Protein AF-A0A5C6NSX7-F1 (afdb_monomer_lite)

Foldseek 3Di:
DDDDDDDDDDDPDDDPPQQVVLLVVLLVLLVVDDPVLLVQLCVQLVFCLDPDPDSVSSSVSVNVVLVCCCVPDDPVRSNVSSVSSVVSSVVSVVVVVPPPDDDDDDDDDDDDDDDDPPDPPVRVVVVVVVVVVVVVVVVVVVVVVVVVVVVPDPPDPDDDDPDDDDDDPDPPPDDQQAQFAADDDPPDPRHDDPVSLVVSLVVCVVVPHDPQSSQQNNVCRHPVQDRSFQPKDKPDQDDDDDAQAKDKMKIFRGPQQQWWKWKWWAAVVGDTFTAWIDQAPDPDIGGTPPHDPPQWDKHADHSGMIMTMGGRDDPVRPTDMKMWIQDPSVRDIDID

Structure (mmCIF, N/CA/C/O backbone):
data_AF-A0A5C6NSX7-F1
#
_entry.id   AF-A0A5C6NSX7-F1
#
loop_
_atom_site.group_PDB
_atom_site.id
_atom_site.type_symbol
_atom_site.label_atom_id
_atom_site.label_alt_id
_atom_site.label_comp_id
_atom_site.label_asym_id
_atom_site.label_entity_id
_atom_site.label_seq_id
_atom_site.pdbx_PDB_ins_code
_atom_site.Cartn_x
_atom_site.Cartn_y
_atom_site.Cartn_z
_atom_site.occupancy
_atom_site.B_iso_or_equiv
_atom_site.auth_seq_id
_atom_site.auth_comp_id
_atom_site.auth_asym_id
_atom_site.auth_atom_id
_atom_site.pdbx_PDB_model_num
ATOM 1 N N . MET A 1 1 ? -57.588 9.763 -16.647 1.00 34.81 1 MET A N 1
ATOM 2 C CA . MET A 1 1 ? -56.784 9.493 -17.855 1.00 34.81 1 MET A CA 1
ATOM 3 C C . MET A 1 1 ? -55.322 9.536 -17.402 1.00 34.81 1 MET A C 1
ATOM 5 O O . MET A 1 1 ? -54.819 10.630 -17.214 1.00 34.81 1 MET A O 1
ATOM 9 N N . THR A 1 2 ? -54.746 8.479 -16.800 1.00 33.44 2 THR A N 1
ATOM 10 C CA . THR A 1 2 ? -53.974 7.389 -17.470 1.00 33.44 2 THR A CA 1
ATOM 11 C C . THR A 1 2 ?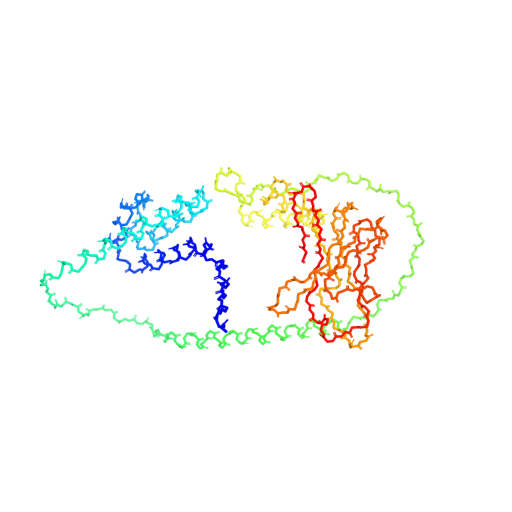 -53.129 7.952 -18.616 1.00 33.44 2 THR A C 1
ATOM 13 O O . THR A 1 2 ? -53.701 8.530 -19.527 1.00 33.44 2 THR A O 1
ATOM 16 N N . THR A 1 3 ? -51.794 7.948 -18.623 1.00 32.59 3 THR A N 1
ATOM 17 C CA . THR A 1 3 ? -50.732 6.943 -18.353 1.00 32.59 3 THR A CA 1
ATOM 18 C C . THR A 1 3 ? -49.392 7.719 -18.343 1.00 32.59 3 THR A C 1
ATOM 20 O O . THR A 1 3 ? -49.346 8.796 -18.919 1.00 32.59 3 THR A O 1
ATOM 23 N N . GLY A 1 4 ? -48.235 7.322 -17.818 1.00 28.97 4 GLY A N 1
ATOM 24 C CA . GLY A 1 4 ? -47.681 6.084 -17.284 1.00 28.97 4 GLY A CA 1
ATOM 25 C C . GLY A 1 4 ? -46.160 6.311 -17.159 1.00 28.97 4 GLY A C 1
ATOM 26 O O . GLY A 1 4 ? -45.566 7.011 -17.978 1.00 28.97 4 GLY A O 1
ATOM 27 N N . ALA A 1 5 ? -45.547 5.777 -16.107 1.00 37.94 5 ALA A N 1
ATOM 28 C CA . ALA A 1 5 ? -44.108 5.829 -15.877 1.00 37.94 5 ALA A CA 1
ATOM 29 C C . ALA A 1 5 ? -43.333 5.015 -16.930 1.00 37.94 5 ALA A C 1
ATOM 31 O O . ALA A 1 5 ? -43.786 3.942 -17.327 1.00 37.94 5 ALA A O 1
ATOM 32 N N . ARG A 1 6 ? -42.126 5.465 -17.301 1.00 28.52 6 ARG A N 1
ATOM 33 C CA . ARG A 1 6 ? -41.059 4.576 -17.780 1.00 28.52 6 ARG A CA 1
ATOM 34 C C . ARG A 1 6 ? -39.689 5.068 -17.322 1.00 28.52 6 ARG A C 1
ATOM 36 O O . ARG A 1 6 ? -39.227 6.143 -17.683 1.00 28.52 6 ARG A O 1
ATOM 43 N N . SER A 1 7 ? -39.097 4.221 -16.497 1.00 31.17 7 SER A N 1
ATOM 44 C CA . SER A 1 7 ? -37.698 4.126 -16.115 1.00 31.17 7 SER A CA 1
ATOM 45 C C . SER A 1 7 ? -36.779 3.842 -17.307 1.00 31.17 7 SER A C 1
ATOM 47 O O . SER A 1 7 ? -37.104 2.984 -18.122 1.00 31.17 7 SER A O 1
ATOM 49 N N . PHE A 1 8 ? -35.593 4.442 -17.293 1.00 29.31 8 PHE A N 1
ATOM 50 C CA . PHE A 1 8 ? -34.322 3.854 -17.739 1.00 29.31 8 PHE A CA 1
ATOM 51 C C . PHE A 1 8 ? -33.273 4.449 -16.777 1.00 29.31 8 PHE A C 1
ATOM 53 O O . PHE A 1 8 ? -33.108 5.660 -16.745 1.00 29.31 8 PHE A O 1
ATOM 60 N N . GLY A 1 9 ? -32.648 3.739 -15.838 1.00 25.86 9 GLY A N 1
ATOM 61 C CA . GLY A 1 9 ? -32.357 2.312 -15.805 1.00 25.86 9 GLY A CA 1
ATOM 62 C C . GLY A 1 9 ? -31.080 2.032 -16.590 1.00 25.86 9 GLY A C 1
ATOM 63 O O . GLY A 1 9 ? -31.176 1.685 -17.755 1.00 25.86 9 GLY A O 1
ATOM 64 N N . GLY A 1 10 ? -29.936 2.244 -15.928 1.00 28.92 10 GLY A N 1
ATOM 65 C CA . GLY A 1 10 ? -28.652 1.555 -16.102 1.00 28.92 10 GLY A CA 1
ATOM 66 C C . GLY A 1 10 ? -28.120 1.270 -17.510 1.00 28.92 10 GLY A C 1
ATOM 67 O O . GLY A 1 10 ? -28.576 0.352 -18.176 1.00 28.92 10 GLY A O 1
ATOM 68 N N . ALA A 1 11 ? -27.013 1.927 -17.849 1.00 29.72 11 ALA A N 1
ATOM 69 C CA . ALA A 1 11 ? -25.900 1.294 -18.553 1.00 29.72 11 ALA A CA 1
ATOM 70 C C . ALA A 1 11 ? -24.607 1.854 -17.946 1.00 29.72 11 ALA A C 1
ATOM 72 O O . ALA A 1 11 ? -24.048 2.851 -18.394 1.00 29.72 11 ALA A O 1
ATOM 73 N N . ALA A 1 12 ? -24.239 1.272 -16.807 1.00 31.44 12 ALA A N 1
ATOM 74 C CA . ALA A 1 12 ? -22.923 1.399 -16.216 1.00 31.44 12 ALA A CA 1
ATOM 75 C C . ALA A 1 12 ? -21.997 0.376 -16.888 1.00 31.44 12 ALA A C 1
ATOM 77 O O . ALA A 1 12 ? -22.415 -0.759 -17.094 1.00 31.44 12 ALA A O 1
ATOM 78 N N . ALA A 1 13 ? -20.754 0.785 -17.140 1.00 33.09 13 ALA A N 1
ATOM 79 C CA . ALA A 1 13 ? -19.568 -0.071 -17.089 1.00 33.09 13 ALA A CA 1
ATOM 80 C C . ALA A 1 13 ? -19.599 -1.378 -17.913 1.00 33.09 13 ALA A C 1
ATOM 82 O O . ALA A 1 13 ? -19.609 -2.459 -17.330 1.00 33.09 13 ALA A O 1
ATOM 83 N N . SER A 1 14 ? -19.543 -1.286 -19.246 1.00 32.34 14 SER A N 1
ATOM 84 C CA . SER A 1 14 ? -19.268 -2.449 -20.113 1.00 32.34 14 SER A CA 1
ATOM 85 C C . SER A 1 14 ? -17.996 -2.360 -20.961 1.00 32.34 14 SER A C 1
ATOM 87 O O . SER A 1 14 ? -17.595 -3.381 -21.495 1.00 32.34 14 SER A O 1
ATOM 89 N N . ASP A 1 15 ? -17.320 -1.213 -21.065 1.00 40.09 15 ASP A N 1
ATOM 90 C CA . ASP A 1 15 ? -16.329 -1.027 -22.147 1.00 40.09 15 ASP A CA 1
ATOM 91 C C . ASP A 1 15 ? -14.860 -1.082 -21.683 1.00 40.09 15 ASP A C 1
ATOM 93 O O . ASP A 1 15 ? -13.976 -0.581 -22.363 1.00 40.09 15 ASP A O 1
ATOM 97 N N . MET A 1 16 ? -14.568 -1.674 -20.519 1.00 38.44 16 MET A N 1
ATOM 98 C CA . MET A 1 16 ? -13.191 -1.800 -20.004 1.00 38.44 16 MET A CA 1
ATOM 99 C C . MET A 1 16 ? -12.863 -3.239 -19.590 1.00 38.44 16 MET A C 1
ATOM 101 O O . MET A 1 16 ? -12.230 -3.477 -18.564 1.00 38.44 16 MET A O 1
ATOM 105 N N . GLN A 1 17 ? -13.361 -4.205 -20.370 1.00 49.25 17 GLN A N 1
ATOM 106 C CA . GLN A 1 17 ? -13.133 -5.637 -20.156 1.00 49.25 17 GLN A CA 1
ATOM 107 C C . GLN A 1 17 ? -12.681 -6.377 -21.432 1.00 49.25 17 GLN A C 1
ATOM 109 O O . GLN A 1 17 ? -12.609 -7.599 -21.444 1.00 49.25 17 GLN A O 1
ATOM 114 N N . ASP A 1 18 ? -12.309 -5.656 -22.495 1.00 65.19 18 ASP A N 1
ATOM 115 C CA . ASP A 1 18 ? -12.120 -6.264 -23.819 1.00 65.19 18 ASP A CA 1
ATOM 116 C C . ASP A 1 18 ? -10.692 -6.765 -24.103 1.00 65.19 18 ASP A C 1
ATOM 118 O O . ASP A 1 18 ? -10.528 -7.724 -24.855 1.00 65.19 18 ASP A O 1
ATOM 122 N N . LEU A 1 19 ? -9.641 -6.156 -23.536 1.00 63.12 19 LEU A N 1
ATOM 123 C CA . LEU A 1 19 ? -8.257 -6.464 -23.938 1.00 63.12 19 LEU A CA 1
ATOM 124 C C . LEU A 1 19 ? -7.683 -7.707 -23.238 1.00 63.12 19 LEU A C 1
ATOM 126 O O . LEU A 1 19 ? -7.123 -8.585 -23.896 1.00 63.12 19 LEU A O 1
ATOM 130 N N . GLU A 1 20 ? -7.841 -7.796 -21.915 1.00 69.12 20 GLU A N 1
ATOM 131 C CA . GLU A 1 20 ? -7.332 -8.920 -21.116 1.00 69.12 20 GLU A CA 1
ATOM 132 C C . GLU A 1 20 ? -8.100 -10.213 -21.434 1.00 69.12 20 GLU A C 1
ATOM 134 O O . GLU A 1 20 ? -7.486 -11.252 -21.662 1.00 69.12 20 GLU A O 1
ATOM 139 N N . GLU A 1 21 ? -9.430 -10.140 -21.585 1.00 74.94 21 GLU A N 1
ATOM 140 C CA . GLU A 1 21 ? -10.270 -11.279 -21.989 1.00 74.94 21 GLU A CA 1
ATOM 141 C C . GLU A 1 21 ? -9.931 -11.783 -23.406 1.00 74.94 21 GLU A C 1
ATOM 143 O O . GLU A 1 21 ? -9.901 -12.995 -23.671 1.00 74.94 21 GLU A O 1
ATOM 148 N N . LEU A 1 22 ? -9.610 -10.867 -24.326 1.00 73.06 22 LEU A N 1
ATOM 149 C CA . LEU A 1 22 ? -9.194 -11.211 -25.683 1.00 73.06 22 LEU A CA 1
ATOM 150 C C . LEU A 1 22 ? -7.796 -11.850 -25.710 1.00 73.06 22 LEU A C 1
ATOM 152 O O . LEU A 1 22 ? -7.598 -12.842 -26.417 1.00 73.06 22 LEU A O 1
ATOM 156 N N . ALA A 1 23 ? -6.846 -11.346 -24.919 1.00 74.75 23 ALA A N 1
ATOM 157 C CA . ALA A 1 23 ? -5.514 -11.939 -24.775 1.00 74.75 23 ALA A CA 1
ATOM 158 C C . ALA A 1 23 ? -5.576 -13.361 -24.186 1.00 74.75 23 ALA A C 1
ATOM 160 O O . ALA A 1 23 ? -4.908 -14.282 -24.678 1.00 74.75 23 ALA A O 1
ATOM 161 N N . ASP A 1 24 ? -6.450 -13.568 -23.200 1.00 73.56 24 ASP A N 1
ATOM 162 C CA . ASP A 1 24 ? -6.741 -14.874 -22.609 1.00 73.56 24 ASP A CA 1
ATOM 163 C C . ASP A 1 24 ? -7.311 -15.851 -23.646 1.00 73.56 24 ASP A C 1
ATOM 165 O O . ASP A 1 24 ? -6.899 -17.014 -23.745 1.00 73.56 24 ASP A O 1
ATOM 169 N N . THR A 1 25 ? -8.237 -15.365 -24.475 1.00 76.69 25 THR A N 1
ATOM 170 C CA . THR A 1 25 ? -8.854 -16.143 -25.554 1.00 76.69 25 THR A CA 1
ATOM 171 C C . THR A 1 25 ? -7.823 -16.568 -26.598 1.00 76.69 25 THR A C 1
ATOM 173 O O . THR A 1 25 ? -7.778 -17.745 -26.972 1.00 76.69 25 THR A O 1
ATOM 176 N N . VAL A 1 26 ? -6.952 -15.653 -27.032 1.00 78.19 26 VAL A N 1
ATOM 177 C CA . VAL A 1 26 ? -5.870 -15.961 -27.979 1.00 78.19 26 VAL A CA 1
ATOM 178 C C . VAL A 1 26 ? -4.911 -16.996 -27.385 1.00 78.19 26 VAL A C 1
ATOM 180 O O . VAL A 1 26 ? -4.613 -17.999 -28.037 1.00 78.19 26 VAL A O 1
ATOM 183 N N . SER A 1 27 ? -4.503 -16.830 -26.126 1.00 78.94 27 SER A N 1
ATOM 184 C CA . SER A 1 27 ? -3.597 -17.758 -25.435 1.00 78.94 27 SER A CA 1
ATOM 185 C C . SER A 1 27 ? -4.157 -19.182 -25.354 1.00 78.94 27 SER A C 1
ATOM 187 O O . SER A 1 27 ? -3.451 -20.151 -25.649 1.00 78.94 27 SER A O 1
ATOM 189 N N . ARG A 1 28 ? -5.452 -19.330 -25.034 1.00 75.75 28 ARG A N 1
ATOM 190 C CA . ARG A 1 28 ? -6.130 -20.639 -25.015 1.00 75.75 28 ARG A CA 1
ATOM 191 C C . ARG A 1 28 ? -6.188 -21.272 -26.404 1.00 75.75 28 ARG A C 1
ATOM 193 O O . ARG A 1 28 ? -5.963 -22.473 -26.532 1.00 75.75 28 ARG A O 1
ATOM 200 N N . ARG A 1 29 ? -6.469 -20.483 -27.446 1.00 78.31 29 ARG A N 1
ATOM 201 C CA . ARG A 1 29 ? -6.580 -20.974 -28.829 1.00 78.31 29 ARG A CA 1
ATOM 202 C C . ARG A 1 29 ? -5.233 -21.416 -29.401 1.00 78.31 29 ARG A C 1
ATOM 204 O O . ARG A 1 29 ? -5.174 -22.476 -30.016 1.00 78.31 29 ARG A O 1
ATOM 211 N N . LEU A 1 30 ? -4.149 -20.694 -29.117 1.00 79.56 30 LEU A N 1
ATOM 212 C CA . LEU A 1 30 ? -2.787 -21.092 -29.501 1.00 79.56 30 LEU A CA 1
ATOM 213 C C . LEU A 1 30 ? -2.392 -22.450 -28.901 1.00 79.56 30 LEU A C 1
ATOM 215 O O . LEU A 1 30 ? -1.741 -23.263 -29.556 1.00 79.56 30 LEU A O 1
ATOM 219 N N . TRP A 1 31 ? -2.841 -22.739 -27.677 1.00 80.81 31 TRP A N 1
ATOM 220 C CA . TRP A 1 31 ? -2.575 -24.013 -27.005 1.00 80.81 31 TRP A CA 1
ATOM 221 C C . TRP A 1 31 ? -3.339 -25.211 -27.587 1.00 80.81 31 TRP A C 1
ATOM 223 O O . TRP A 1 31 ? -3.056 -26.350 -27.210 1.00 80.81 31 TRP A O 1
ATOM 233 N N . LEU A 1 32 ? -4.277 -24.994 -28.513 1.00 79.00 32 LEU A N 1
ATOM 234 C CA . LEU A 1 32 ? -4.993 -26.059 -29.226 1.00 79.00 32 LEU A CA 1
ATOM 235 C C . LEU A 1 32 ? -4.356 -26.406 -30.579 1.00 79.00 32 LEU A C 1
ATOM 237 O O . LEU A 1 32 ? -4.661 -27.456 -31.130 1.00 79.00 32 LEU A O 1
ATOM 241 N N . LEU A 1 33 ? -3.443 -25.574 -31.090 1.00 78.62 33 LEU A N 1
ATOM 242 C CA . LEU A 1 33 ? -2.853 -25.743 -32.420 1.00 78.62 33 LEU A CA 1
ATOM 243 C C . LEU A 1 33 ? -1.689 -26.743 -32.444 1.00 78.62 33 LEU A C 1
ATOM 245 O O . LEU A 1 33 ? -0.945 -26.878 -31.461 1.00 78.62 33 LEU A O 1
ATOM 249 N N . GLN A 1 34 ? -1.522 -27.422 -33.581 1.00 82.12 34 GLN A N 1
ATOM 250 C CA . GLN A 1 34 ? -0.380 -28.291 -33.877 1.00 82.12 34 GLN A CA 1
ATOM 251 C C . GLN A 1 34 ? 0.877 -27.479 -34.262 1.00 82.12 34 GLN A C 1
ATOM 253 O O . GLN A 1 34 ? 0.862 -26.249 -34.325 1.00 82.12 34 GLN A O 1
ATOM 258 N N . LEU A 1 35 ? 2.023 -28.152 -34.408 1.00 77.19 35 LEU A N 1
ATOM 259 C CA . LEU A 1 35 ? 3.334 -27.502 -34.562 1.00 77.19 35 LEU A CA 1
ATOM 260 C C . LEU A 1 35 ? 3.472 -26.718 -35.878 1.00 77.19 35 LEU A C 1
ATOM 262 O O . LEU A 1 35 ? 4.061 -25.642 -35.898 1.00 77.19 35 LEU A O 1
ATOM 266 N N . ASP A 1 36 ? 2.984 -27.296 -36.962 1.00 80.31 36 ASP A N 1
ATOM 267 C CA . ASP A 1 36 ? 2.831 -26.728 -38.301 1.00 80.31 36 ASP A CA 1
ATOM 268 C C . ASP A 1 36 ? 1.884 -25.520 -38.295 1.00 80.31 36 ASP A C 1
ATOM 270 O O . ASP A 1 36 ? 2.274 -24.440 -38.737 1.00 80.31 36 ASP A O 1
ATOM 274 N N . GLN A 1 37 ? 0.730 -25.658 -37.647 1.00 81.81 37 GLN A N 1
ATOM 275 C CA . GLN A 1 37 ? -0.271 -24.599 -37.518 1.00 81.81 37 GLN A CA 1
ATOM 276 C C . GLN A 1 37 ? 0.264 -23.379 -36.751 1.00 81.81 37 GLN A C 1
ATOM 278 O O . GLN A 1 37 ? 0.068 -22.230 -37.137 1.00 81.81 37 GLN A O 1
ATOM 283 N N . LEU A 1 38 ? 1.046 -23.596 -35.690 1.00 82.38 38 LEU A N 1
ATOM 284 C CA . LEU A 1 38 ? 1.702 -22.501 -34.964 1.00 82.38 38 LEU A CA 1
ATOM 285 C C . LEU A 1 38 ? 2.744 -21.757 -35.810 1.00 82.38 38 LEU A C 1
ATOM 287 O O . LEU A 1 38 ? 2.932 -20.557 -35.618 1.00 82.38 38 LEU A O 1
ATOM 291 N N . LYS A 1 39 ? 3.426 -22.438 -36.741 1.00 83.50 39 LYS A N 1
ATOM 292 C CA . LYS A 1 39 ? 4.347 -21.768 -37.676 1.00 83.50 39 LYS A CA 1
ATOM 293 C C . LYS A 1 39 ? 3.578 -20.886 -38.650 1.00 83.50 39 LYS A C 1
ATOM 295 O O . LYS A 1 39 ? 4.054 -19.802 -38.975 1.00 83.50 39 LYS A O 1
ATOM 300 N N . GLU A 1 40 ? 2.401 -21.322 -39.080 1.00 82.94 40 GLU A N 1
ATOM 301 C CA . GLU A 1 40 ? 1.533 -20.539 -39.953 1.00 82.94 40 GLU A CA 1
ATOM 302 C C . GLU A 1 40 ? 0.984 -19.294 -39.245 1.00 82.94 40 GLU A C 1
ATOM 304 O O . GLU A 1 40 ? 1.068 -18.198 -39.801 1.00 82.94 40 GLU A O 1
ATOM 309 N N . VAL A 1 41 ? 0.586 -19.403 -37.969 1.00 84.31 41 VAL A N 1
ATOM 310 C CA . VAL A 1 41 ? 0.233 -18.231 -37.141 1.00 84.31 41 VAL A CA 1
ATOM 311 C C . VAL A 1 41 ? 1.372 -17.210 -37.110 1.00 84.31 41 VAL A C 1
ATOM 313 O O . VAL A 1 41 ? 1.127 -16.016 -37.263 1.00 84.31 41 VAL A O 1
ATOM 316 N N . CYS A 1 42 ? 2.623 -17.652 -36.955 1.00 83.00 42 CYS A N 1
ATOM 317 C CA . CYS A 1 42 ? 3.772 -16.745 -36.968 1.00 83.00 42 CYS A CA 1
ATOM 318 C C . CYS A 1 42 ? 3.896 -15.966 -38.286 1.00 83.00 42 CYS A C 1
ATOM 320 O O . CYS A 1 42 ? 4.241 -14.784 -38.275 1.00 83.00 42 CYS A O 1
ATOM 322 N N . VAL A 1 43 ? 3.602 -16.609 -39.418 1.00 83.06 43 VAL A N 1
ATOM 323 C CA . VAL A 1 43 ? 3.654 -15.978 -40.744 1.00 83.06 43 VAL A CA 1
ATOM 324 C C . VAL A 1 43 ? 2.498 -14.993 -40.921 1.00 83.06 43 VAL A C 1
ATOM 326 O O . VAL A 1 43 ? 2.734 -13.837 -41.276 1.00 83.06 43 VAL A O 1
ATOM 329 N N . LEU A 1 44 ? 1.267 -15.418 -40.626 1.00 77.75 44 LEU A N 1
ATOM 330 C CA . LEU A 1 44 ? 0.053 -14.615 -40.808 1.00 77.75 44 LEU A CA 1
ATOM 331 C C . LEU A 1 44 ? 0.012 -13.398 -39.873 1.00 77.75 44 LEU A C 1
ATOM 333 O O . LEU A 1 44 ? -0.312 -12.287 -40.299 1.00 77.75 44 LEU A O 1
ATOM 337 N N . ALA A 1 45 ? 0.435 -13.575 -38.620 1.00 78.00 45 ALA A N 1
ATOM 338 C CA . ALA A 1 45 ? 0.516 -12.501 -37.636 1.00 78.00 45 ALA A CA 1
ATOM 339 C C . ALA A 1 45 ? 1.805 -11.663 -37.738 1.00 78.00 45 ALA A C 1
ATOM 341 O O . ALA A 1 45 ? 1.974 -10.716 -36.972 1.00 78.00 45 ALA A O 1
ATOM 342 N N . LYS A 1 46 ? 2.712 -11.986 -38.676 1.00 80.06 46 LYS A N 1
ATOM 343 C CA . LYS A 1 46 ? 4.024 -11.333 -38.857 1.00 80.06 46 LYS A CA 1
ATOM 344 C C . LYS A 1 46 ? 4.883 -11.322 -37.583 1.00 80.06 46 LYS A C 1
ATOM 346 O O . LYS A 1 46 ? 5.617 -10.368 -37.325 1.00 80.06 46 LYS A O 1
ATOM 351 N N . ILE A 1 47 ? 4.816 -12.395 -36.801 1.00 81.31 47 ILE A N 1
ATOM 352 C CA . ILE A 1 47 ? 5.585 -12.568 -35.567 1.00 81.31 47 ILE A CA 1
ATOM 353 C C . ILE A 1 47 ? 6.912 -13.253 -35.899 1.00 81.31 47 ILE A C 1
ATOM 355 O O . ILE A 1 47 ? 6.959 -14.302 -36.544 1.00 81.31 47 ILE A O 1
ATOM 359 N N . SER A 1 48 ? 8.021 -12.682 -35.423 1.00 79.25 48 SER A N 1
ATOM 360 C CA . SER A 1 48 ? 9.345 -13.287 -35.590 1.00 79.25 48 SER A CA 1
ATOM 361 C C . SER A 1 48 ? 9.511 -14.499 -34.668 1.00 79.25 48 SER A C 1
ATOM 363 O O . SER A 1 48 ? 9.966 -14.390 -33.530 1.00 79.25 48 SER A O 1
ATOM 365 N N . CYS A 1 49 ? 9.152 -15.681 -35.167 1.00 72.88 49 CYS A N 1
ATOM 366 C CA . CYS A 1 49 ? 9.261 -16.941 -34.424 1.00 72.88 49 CYS A CA 1
ATOM 367 C C . CYS A 1 49 ? 10.638 -17.629 -34.533 1.00 72.88 49 CYS A C 1
ATOM 369 O O . CYS A 1 49 ? 10.869 -18.671 -33.916 1.00 72.88 49 CYS A O 1
ATOM 371 N N . GLY A 1 50 ? 11.588 -17.020 -35.253 1.00 68.12 50 GLY A N 1
ATOM 372 C CA . GLY A 1 50 ? 12.995 -17.429 -35.284 1.00 68.12 50 GLY A CA 1
ATOM 373 C C . GLY A 1 50 ? 13.221 -18.893 -35.687 1.00 68.12 50 GLY A C 1
ATOM 374 O O . GLY A 1 50 ? 12.593 -19.405 -36.607 1.00 68.12 50 GLY A O 1
ATOM 375 N N . ASN A 1 51 ? 14.145 -19.567 -34.993 1.00 68.94 51 ASN A N 1
ATOM 376 C CA . ASN A 1 51 ? 14.507 -20.976 -35.199 1.00 68.94 51 ASN A CA 1
ATOM 377 C C . ASN A 1 51 ? 13.733 -21.947 -34.285 1.00 68.94 51 ASN A C 1
ATOM 379 O O . ASN A 1 51 ? 14.199 -23.060 -34.044 1.00 68.94 51 ASN A O 1
ATOM 383 N N . ALA A 1 52 ? 12.598 -21.529 -33.720 1.00 68.94 52 ALA A N 1
ATOM 384 C CA . ALA A 1 52 ? 11.840 -22.357 -32.791 1.00 68.94 52 ALA A CA 1
ATOM 385 C C . ALA A 1 52 ? 11.342 -23.644 -33.479 1.00 68.94 52 ALA A C 1
ATOM 387 O O . ALA A 1 52 ? 10.532 -23.610 -34.403 1.00 68.94 52 ALA A O 1
ATOM 388 N N . THR A 1 53 ? 11.831 -24.796 -33.014 1.00 72.50 53 THR A N 1
ATOM 389 C CA . THR A 1 53 ? 11.509 -26.118 -33.582 1.00 72.50 53 THR A CA 1
ATOM 390 C C . THR A 1 53 ? 10.438 -26.877 -32.804 1.00 72.50 53 THR A C 1
ATOM 392 O O . THR A 1 53 ? 9.967 -27.910 -33.271 1.00 72.50 53 THR A O 1
ATOM 395 N N . THR A 1 54 ? 10.039 -26.387 -31.625 1.00 77.44 54 THR A N 1
ATOM 396 C CA . THR A 1 54 ? 9.092 -27.075 -30.739 1.00 77.44 54 THR A CA 1
ATOM 397 C C . THR A 1 54 ? 7.832 -26.254 -30.506 1.00 77.44 54 THR A C 1
ATOM 399 O O . THR A 1 54 ? 7.860 -25.023 -30.491 1.00 77.44 54 THR A O 1
ATOM 402 N N . ARG A 1 55 ? 6.725 -26.956 -30.246 1.00 84.06 55 ARG A N 1
ATOM 403 C CA . ARG A 1 55 ? 5.397 -26.371 -30.023 1.00 84.06 55 ARG A CA 1
ATOM 404 C C . ARG A 1 55 ? 5.415 -25.351 -28.883 1.00 84.06 55 ARG A C 1
ATOM 406 O O . ARG A 1 55 ? 4.915 -24.244 -29.023 1.00 84.06 55 ARG A O 1
ATOM 413 N N . ARG A 1 56 ? 6.077 -25.703 -27.775 1.00 75.75 56 ARG A N 1
ATOM 414 C CA . ARG A 1 56 ? 6.243 -24.820 -26.610 1.00 75.75 56 ARG A CA 1
ATOM 415 C C . ARG A 1 56 ? 7.085 -23.587 -26.924 1.00 75.75 56 ARG A C 1
ATOM 417 O O . ARG A 1 56 ? 6.748 -22.511 -26.451 1.00 75.75 56 ARG A O 1
ATOM 424 N N . ALA A 1 57 ? 8.149 -23.729 -27.715 1.00 74.38 57 ALA A N 1
ATOM 425 C CA . ALA A 1 57 ? 8.983 -22.593 -28.094 1.00 74.38 57 ALA A CA 1
ATOM 426 C C . ALA A 1 57 ? 8.226 -21.607 -28.997 1.00 74.38 57 ALA A C 1
ATOM 428 O O . ALA A 1 57 ? 8.354 -20.404 -28.801 1.00 74.38 57 ALA A O 1
ATOM 429 N N . LEU A 1 58 ? 7.409 -22.099 -29.936 1.00 78.50 58 LEU A N 1
ATOM 430 C CA . LEU A 1 58 ? 6.562 -21.241 -30.772 1.00 78.50 58 LEU A CA 1
ATOM 431 C C . LEU A 1 58 ? 5.486 -20.528 -29.951 1.00 78.50 58 LEU A C 1
ATOM 433 O O . LEU A 1 58 ? 5.357 -19.317 -30.074 1.00 78.50 58 LEU A O 1
ATOM 437 N N . ILE A 1 59 ? 4.786 -21.242 -29.062 1.00 81.25 59 ILE A N 1
ATOM 438 C CA . ILE A 1 59 ? 3.799 -20.626 -28.160 1.00 81.25 59 ILE A CA 1
ATOM 439 C C . ILE A 1 59 ? 4.464 -19.548 -27.299 1.00 81.25 59 ILE A C 1
ATOM 441 O O . ILE A 1 59 ? 3.977 -18.428 -27.278 1.00 81.25 59 ILE A O 1
ATOM 445 N N . SER A 1 60 ? 5.611 -19.839 -26.672 1.00 78.31 60 SER A N 1
ATOM 446 C CA . SER A 1 60 ? 6.350 -18.855 -25.860 1.00 78.31 60 SER A CA 1
ATOM 447 C C . SER A 1 60 ? 6.690 -17.600 -26.658 1.00 78.31 60 SER A C 1
ATOM 449 O O . SER A 1 60 ? 6.506 -16.497 -26.166 1.00 78.31 60 SER A O 1
ATOM 451 N N . ARG A 1 61 ? 7.145 -17.748 -27.908 1.00 79.38 61 ARG A N 1
ATOM 452 C CA . ARG A 1 61 ? 7.504 -16.612 -28.770 1.00 79.38 61 ARG A CA 1
ATOM 453 C C . ARG A 1 61 ? 6.301 -15.785 -29.193 1.00 79.38 61 ARG A C 1
ATOM 455 O O . ARG A 1 61 ? 6.397 -14.563 -29.232 1.00 79.38 61 ARG A O 1
ATOM 462 N N . ILE A 1 62 ? 5.191 -16.445 -29.512 1.00 82.00 62 ILE A N 1
ATOM 463 C CA . ILE A 1 62 ? 3.943 -15.766 -29.849 1.00 82.00 62 ILE A CA 1
ATOM 464 C C . ILE A 1 62 ? 3.452 -15.007 -28.613 1.00 82.00 62 ILE A C 1
ATOM 466 O O . ILE A 1 62 ? 3.271 -13.800 -28.702 1.00 82.00 62 ILE A O 1
ATOM 470 N N . THR A 1 63 ? 3.359 -15.659 -27.451 1.00 80.31 63 THR A N 1
ATOM 471 C CA . THR A 1 63 ? 2.954 -15.029 -26.183 1.00 80.31 63 THR A CA 1
ATOM 472 C C . THR A 1 63 ? 3.875 -13.873 -25.784 1.00 80.31 63 THR A C 1
ATOM 474 O O . THR A 1 63 ? 3.382 -12.799 -25.479 1.00 80.31 63 THR A O 1
ATOM 477 N N . GLU A 1 64 ? 5.199 -14.010 -25.902 1.00 80.69 64 GLU A N 1
ATOM 478 C CA . GLU A 1 64 ? 6.146 -12.908 -25.662 1.00 80.69 64 GLU A CA 1
ATOM 479 C C . GLU A 1 64 ? 5.921 -11.711 -26.599 1.00 80.69 64 GLU A C 1
ATOM 481 O O . GLU A 1 64 ? 6.176 -10.572 -26.205 1.00 80.69 64 GLU A O 1
ATOM 486 N N . SER A 1 65 ? 5.476 -11.960 -27.836 1.00 79.25 65 SER A N 1
ATOM 487 C CA . SER A 1 65 ? 5.107 -10.907 -28.782 1.00 79.25 65 SER A CA 1
ATOM 488 C C . SER A 1 65 ? 3.776 -10.256 -28.406 1.00 79.25 65 SER A C 1
ATOM 490 O O . SER A 1 65 ? 3.682 -9.038 -28.506 1.00 79.25 65 SER A O 1
ATOM 492 N N . LEU A 1 66 ? 2.780 -11.030 -27.952 1.00 79.19 66 LEU A N 1
ATOM 493 C CA . LEU A 1 66 ? 1.526 -10.488 -27.411 1.00 79.19 66 LEU A CA 1
ATOM 494 C C . LEU A 1 66 ? 1.798 -9.602 -26.193 1.00 79.19 66 LEU A C 1
ATOM 496 O O . LEU A 1 66 ? 1.394 -8.445 -26.192 1.00 79.19 66 LEU A O 1
ATOM 500 N N . ASP A 1 67 ? 2.521 -10.121 -25.200 1.00 75.81 67 ASP A N 1
ATOM 501 C CA . ASP A 1 67 ? 2.824 -9.416 -23.951 1.00 75.81 67 ASP A CA 1
ATOM 502 C C . ASP A 1 67 ? 3.607 -8.131 -24.221 1.00 75.81 67 ASP A C 1
ATOM 504 O O . ASP A 1 67 ? 3.354 -7.097 -23.602 1.00 75.81 67 ASP A O 1
ATOM 508 N N . SER A 1 68 ? 4.545 -8.180 -25.176 1.00 76.75 68 SER A N 1
ATOM 509 C CA . SER A 1 68 ? 5.267 -6.993 -25.628 1.00 76.75 68 SER A CA 1
ATOM 510 C C . SER A 1 68 ? 4.306 -5.970 -26.223 1.00 76.75 68 SER A C 1
ATOM 512 O O . SER A 1 68 ? 4.323 -4.834 -25.779 1.00 76.75 68 SER A O 1
ATOM 514 N N . THR A 1 69 ? 3.457 -6.355 -27.178 1.00 71.38 69 THR A N 1
ATOM 515 C CA . THR A 1 69 ? 2.533 -5.429 -27.849 1.00 71.38 69 THR A CA 1
ATOM 516 C C . THR A 1 69 ? 1.488 -4.842 -26.897 1.00 71.38 69 THR A C 1
ATOM 518 O O . THR A 1 69 ? 1.240 -3.645 -26.956 1.00 71.38 69 THR A O 1
ATOM 521 N N . ILE A 1 70 ? 0.930 -5.640 -25.982 1.00 71.81 70 ILE A N 1
ATOM 522 C CA . ILE A 1 70 ? -0.012 -5.163 -24.953 1.00 71.81 70 ILE A CA 1
ATOM 523 C C . ILE A 1 70 ? 0.664 -4.159 -24.008 1.00 71.81 70 ILE A C 1
ATOM 525 O O . ILE A 1 70 ? 0.020 -3.228 -23.539 1.00 71.81 70 ILE A O 1
ATOM 529 N N . SER A 1 71 ? 1.961 -4.338 -23.731 1.00 71.94 71 SER A N 1
ATOM 530 C CA . SER A 1 71 ? 2.707 -3.471 -22.811 1.00 71.94 71 SER A CA 1
ATOM 531 C C . SER A 1 71 ? 3.290 -2.216 -23.469 1.00 71.94 71 SER A C 1
ATOM 533 O O . SER A 1 71 ? 3.594 -1.261 -22.757 1.00 71.94 71 SER A O 1
ATOM 535 N N . THR A 1 72 ? 3.536 -2.224 -24.786 1.00 65.12 72 THR A N 1
ATOM 536 C CA . THR A 1 72 ? 4.267 -1.145 -25.480 1.00 65.12 72 THR A CA 1
ATOM 537 C C . THR A 1 72 ? 3.418 -0.287 -26.405 1.00 65.12 72 THR A C 1
ATOM 539 O O . THR A 1 72 ? 3.816 0.844 -26.674 1.00 65.12 72 THR A O 1
ATOM 542 N N . GLU A 1 73 ? 2.306 -0.804 -26.924 1.00 77.06 73 GLU A N 1
ATOM 543 C CA . GLU A 1 73 ? 1.472 -0.101 -27.903 1.00 77.06 73 GLU A CA 1
ATOM 544 C C . GLU A 1 73 ? 0.217 0.509 -27.259 1.00 77.06 73 GLU A C 1
ATOM 546 O O . GLU A 1 73 ? -0.203 0.109 -26.173 1.00 77.06 73 GLU A O 1
ATOM 551 N N . GLU A 1 74 ? -0.397 1.480 -27.941 1.00 73.50 74 GLU A N 1
ATOM 552 C CA . GLU A 1 74 ? -1.698 2.035 -27.546 1.00 73.50 74 GLU A CA 1
ATOM 553 C C . GLU A 1 74 ? -2.801 0.954 -27.597 1.00 73.50 74 GLU A C 1
ATOM 555 O O . GLU A 1 74 ? -2.709 -0.034 -28.333 1.00 73.50 74 GLU A O 1
ATOM 560 N N . GLU A 1 75 ? -3.850 1.119 -26.786 1.00 73.62 75 GLU A N 1
ATOM 561 C CA . GLU A 1 75 ? -4.881 0.096 -26.554 1.00 73.62 75 GLU A CA 1
ATOM 562 C C . GLU A 1 75 ? -5.579 -0.367 -27.846 1.00 73.62 75 GLU A C 1
ATOM 564 O O . GLU A 1 75 ? -5.834 -1.557 -28.032 1.00 73.62 75 GLU A O 1
ATOM 569 N N . ASP A 1 76 ? -5.831 0.545 -28.783 1.00 70.00 76 ASP A N 1
ATOM 570 C CA . ASP A 1 76 ? -6.429 0.267 -30.090 1.00 70.00 76 ASP A CA 1
ATOM 571 C C . ASP A 1 76 ? -5.496 -0.538 -31.013 1.00 70.00 76 ASP A C 1
ATOM 573 O O . ASP A 1 76 ? -5.949 -1.440 -31.728 1.00 70.00 76 ASP A O 1
ATOM 577 N N . VAL A 1 77 ? -4.190 -0.269 -30.955 1.00 75.12 77 VAL A N 1
ATOM 578 C CA . VAL A 1 77 ? -3.148 -1.004 -31.684 1.00 75.12 77 VAL A CA 1
ATOM 579 C C . VAL A 1 77 ? -2.986 -2.415 -31.117 1.00 75.12 77 VAL A C 1
ATOM 581 O O . VAL A 1 77 ? -2.956 -3.387 -31.881 1.00 75.12 77 VAL A O 1
ATOM 584 N N . ALA A 1 78 ? -2.949 -2.555 -29.789 1.00 74.19 78 ALA A N 1
ATOM 585 C CA . ALA A 1 78 ? -2.886 -3.851 -29.119 1.00 74.19 78 ALA A CA 1
ATOM 586 C C . ALA A 1 78 ? -4.131 -4.700 -29.415 1.00 74.19 78 ALA A C 1
ATOM 588 O O . ALA A 1 78 ? -4.031 -5.884 -29.752 1.00 74.19 78 ALA A O 1
ATOM 589 N N . LEU A 1 79 ? -5.309 -4.078 -29.384 1.00 76.56 79 LEU A N 1
ATOM 590 C CA . LEU A 1 79 ? -6.578 -4.720 -29.700 1.00 76.56 79 LEU A CA 1
ATOM 591 C C . LEU A 1 79 ? -6.650 -5.145 -31.176 1.00 76.56 79 LEU A C 1
ATOM 593 O O . LEU A 1 79 ? -7.097 -6.256 -31.477 1.00 76.56 79 LEU A O 1
ATOM 597 N N . TYR A 1 80 ? -6.161 -4.320 -32.108 1.00 79.00 80 TYR A N 1
ATOM 598 C CA . TYR A 1 80 ? -6.035 -4.689 -33.522 1.00 79.00 80 TYR A CA 1
ATOM 599 C C . TYR A 1 80 ? -5.096 -5.887 -33.720 1.00 79.00 80 TYR A C 1
ATOM 601 O O . TYR A 1 80 ? -5.429 -6.821 -34.455 1.00 79.00 80 TYR A O 1
ATOM 609 N N . PHE A 1 81 ? -3.950 -5.898 -33.036 1.00 81.19 81 PHE A N 1
ATOM 610 C CA . PHE A 1 81 ? -2.984 -6.993 -33.103 1.00 81.19 81 PHE A CA 1
ATOM 611 C C . PHE A 1 81 ? -3.569 -8.313 -32.581 1.00 81.19 81 PHE A C 1
ATOM 613 O O . PHE A 1 81 ? -3.485 -9.338 -33.262 1.00 81.19 81 PHE A O 1
ATOM 620 N N . LEU A 1 82 ? -4.244 -8.282 -31.430 1.00 80.50 82 LEU A N 1
ATOM 621 C CA . LEU A 1 82 ? -4.916 -9.447 -30.851 1.00 80.50 82 LEU A CA 1
ATOM 622 C C . LEU A 1 82 ? -6.028 -9.988 -31.757 1.00 80.50 82 LEU A C 1
ATOM 624 O O . LEU A 1 82 ? -6.088 -11.194 -32.005 1.00 80.50 82 LEU A O 1
ATOM 628 N N . LYS A 1 83 ? -6.867 -9.108 -32.321 1.00 83.81 83 LYS A N 1
ATOM 629 C CA . LYS A 1 83 ? -7.900 -9.505 -33.293 1.00 83.81 83 LYS A CA 1
ATOM 630 C C . LYS A 1 83 ? -7.294 -10.104 -34.563 1.00 83.81 83 LYS A C 1
ATOM 632 O O . LYS A 1 83 ? -7.851 -11.053 -35.110 1.00 83.81 83 LYS A O 1
ATOM 637 N N . ASN A 1 84 ? -6.150 -9.597 -35.023 1.00 82.12 84 ASN A N 1
ATOM 638 C CA . ASN A 1 84 ? -5.454 -10.139 -36.189 1.00 82.12 84 ASN A CA 1
ATOM 639 C C . ASN A 1 84 ? -4.901 -11.554 -35.935 1.00 82.12 84 ASN A C 1
ATOM 641 O O . ASN A 1 84 ? -4.996 -12.419 -36.808 1.00 82.12 84 ASN A O 1
ATOM 645 N N . ILE A 1 85 ? -4.374 -11.819 -34.736 1.00 82.94 85 ILE A N 1
ATOM 646 C CA . ILE A 1 85 ? -3.924 -13.164 -34.350 1.00 82.94 85 ILE A CA 1
ATOM 647 C C . ILE A 1 85 ? -5.112 -14.111 -34.235 1.00 82.94 85 ILE A C 1
ATOM 649 O O . ILE A 1 85 ? -5.061 -15.204 -34.789 1.00 82.94 85 ILE A O 1
ATOM 653 N N . LEU A 1 86 ? -6.194 -13.691 -33.574 1.00 83.88 86 LEU A N 1
ATOM 654 C CA . LEU A 1 86 ? -7.394 -14.515 -33.444 1.00 83.88 86 LEU A CA 1
ATOM 655 C C . LEU A 1 86 ? -7.952 -14.904 -34.819 1.00 83.88 86 LEU A C 1
ATOM 657 O O . LEU A 1 86 ? -8.183 -16.082 -35.070 1.00 83.88 86 LEU A O 1
ATOM 661 N N . LYS A 1 87 ? -8.036 -13.939 -35.742 1.00 83.31 87 LYS A N 1
ATOM 662 C CA . LYS A 1 87 ? -8.430 -14.178 -37.134 1.00 83.31 87 LYS A CA 1
ATOM 663 C C . LYS A 1 87 ? -7.494 -15.154 -37.855 1.00 83.31 87 LYS A C 1
ATOM 665 O O . LYS A 1 87 ? -7.960 -16.002 -38.605 1.00 83.31 87 LYS A O 1
ATOM 670 N N . SER A 1 88 ? -6.184 -15.058 -37.621 1.00 79.56 88 SER A N 1
ATOM 671 C CA . SER A 1 88 ? -5.200 -15.988 -38.200 1.00 79.56 88 SER A CA 1
ATOM 672 C C . SER A 1 88 ? -5.394 -17.416 -37.675 1.00 79.56 88 SER A C 1
ATOM 674 O O . SER A 1 88 ? -5.294 -18.376 -38.429 1.00 79.56 88 SER A O 1
ATOM 676 N N . VAL A 1 89 ? -5.712 -17.560 -36.385 1.00 79.62 89 VAL A N 1
ATOM 677 C CA . VAL A 1 89 ? -6.000 -18.855 -35.749 1.00 79.62 89 VAL A CA 1
ATOM 678 C C . VAL A 1 89 ? -7.332 -19.446 -36.230 1.00 79.62 89 VAL A C 1
ATOM 680 O O . VAL A 1 89 ? -7.456 -20.663 -36.351 1.00 79.62 89 VAL A O 1
ATOM 683 N N . GLU A 1 90 ? -8.328 -18.607 -36.512 1.00 79.44 90 GLU A N 1
ATOM 684 C CA . GLU A 1 90 ? -9.615 -19.027 -37.083 1.00 79.44 90 GLU A CA 1
ATOM 685 C C . GLU A 1 90 ? -9.474 -19.496 -38.537 1.00 79.44 90 GLU A C 1
ATOM 687 O O . GLU A 1 90 ? -10.004 -20.548 -38.873 1.00 79.44 90 GLU A O 1
ATOM 692 N N . GLN A 1 91 ? -8.686 -18.796 -39.361 1.00 73.88 91 GLN A N 1
ATOM 693 C CA . GLN A 1 91 ? -8.401 -19.195 -40.749 1.00 73.88 91 GLN A CA 1
ATOM 694 C C . GLN A 1 91 ? -7.716 -20.562 -40.850 1.00 73.88 91 GLN A C 1
ATOM 696 O O . GLN A 1 91 ? -7.986 -21.328 -41.764 1.00 73.88 91 GLN A O 1
ATOM 701 N N . ILE A 1 92 ? -6.865 -20.883 -39.881 1.00 71.00 92 ILE A N 1
ATOM 702 C CA . ILE A 1 92 ? -6.189 -22.177 -39.770 1.00 71.00 92 ILE A CA 1
ATOM 703 C C . ILE A 1 92 ? -7.169 -23.320 -39.457 1.00 71.00 92 ILE A C 1
ATOM 705 O O . ILE A 1 92 ? -7.010 -24.431 -39.953 1.00 71.00 92 ILE A O 1
ATOM 709 N N . LYS A 1 93 ? -8.213 -23.057 -38.662 1.00 63.00 93 LYS A N 1
ATOM 710 C CA . LYS A 1 93 ? -9.230 -24.068 -38.340 1.00 63.00 93 LYS A CA 1
ATOM 711 C C . LYS A 1 93 ? -10.084 -24.469 -39.539 1.00 63.00 93 LYS A C 1
ATOM 713 O O . LYS A 1 93 ? -10.531 -25.606 -39.577 1.00 63.00 93 LYS A O 1
ATOM 718 N N . GLU A 1 94 ? -10.305 -23.558 -40.482 1.00 56.66 94 GLU A N 1
ATOM 719 C CA . GLU A 1 94 ? -11.056 -23.852 -41.709 1.00 56.66 94 GLU A CA 1
ATOM 720 C C . GLU A 1 94 ? -10.254 -24.753 -42.669 1.00 56.66 94 GLU A C 1
ATOM 722 O O . GLU A 1 94 ? -10.848 -25.464 -43.468 1.00 56.66 94 GLU A O 1
ATOM 727 N N . ILE A 1 95 ? -8.918 -24.794 -42.555 1.00 54.12 95 ILE A N 1
ATOM 728 C CA . ILE A 1 95 ? -8.050 -25.622 -43.412 1.00 54.12 95 ILE A CA 1
ATOM 729 C C . ILE A 1 95 ? -8.080 -27.105 -42.995 1.00 54.12 95 ILE A C 1
ATOM 731 O O . ILE A 1 95 ? -8.047 -27.972 -43.863 1.00 54.12 95 ILE A O 1
ATOM 735 N N . ASP A 1 96 ? -8.196 -27.410 -41.697 1.00 49.19 96 ASP A N 1
ATOM 736 C CA . ASP A 1 96 ? -8.243 -28.795 -41.186 1.00 49.19 96 ASP A CA 1
ATOM 737 C C . ASP A 1 96 ? -9.578 -29.508 -41.497 1.00 49.19 96 ASP A C 1
ATOM 739 O O . ASP A 1 96 ? -9.608 -30.735 -41.590 1.00 49.19 96 ASP A O 1
ATOM 743 N N . GLU A 1 97 ? -10.680 -28.768 -41.688 1.00 48.78 97 GLU A N 1
ATOM 744 C CA . GLU A 1 97 ? -11.989 -29.351 -42.042 1.00 48.78 97 GLU A CA 1
ATOM 745 C C . GLU A 1 97 ? -12.095 -29.742 -43.532 1.00 48.78 97 GLU A C 1
ATOM 747 O O . GLU A 1 97 ? -12.920 -30.588 -43.877 1.00 48.78 97 GLU A O 1
ATOM 752 N N . ASP A 1 98 ? -11.222 -29.216 -44.400 1.00 42.34 98 ASP A N 1
ATOM 753 C CA . ASP A 1 98 ? -11.228 -29.485 -45.848 1.00 42.34 98 ASP A CA 1
ATOM 754 C C . ASP A 1 98 ? -10.216 -30.570 -46.295 1.00 42.34 98 ASP A C 1
ATOM 756 O O . ASP A 1 98 ? -10.180 -30.931 -47.475 1.00 42.34 98 ASP A O 1
ATOM 760 N N . THR A 1 99 ? -9.404 -31.132 -45.384 1.00 43.88 99 THR A N 1
ATOM 761 C CA . THR A 1 99 ? -8.350 -32.128 -45.707 1.00 43.88 99 THR A CA 1
ATOM 762 C C . THR A 1 99 ? -8.582 -33.558 -45.200 1.00 43.88 99 THR A C 1
ATOM 764 O O . THR A 1 99 ? -7.643 -34.354 -45.163 1.00 43.88 99 THR A O 1
ATOM 767 N N . GLU A 1 100 ? -9.819 -33.963 -44.901 1.00 46.09 100 GLU A N 1
ATOM 768 C CA . GLU A 1 100 ? -10.152 -35.396 -44.810 1.00 46.09 100 GLU A CA 1
ATOM 769 C C . GLU A 1 100 ? -10.400 -35.996 -46.207 1.00 46.09 100 GLU A C 1
ATOM 771 O O . GLU A 1 100 ? -11.531 -36.247 -46.618 1.00 46.09 100 GLU A O 1
ATOM 776 N N . THR A 1 101 ? -9.317 -36.292 -46.931 1.00 38.28 101 THR A N 1
ATOM 777 C CA . THR A 1 101 ? -9.329 -37.363 -47.939 1.00 38.28 101 THR A CA 1
ATOM 778 C C . THR A 1 101 ? -8.095 -38.253 -47.811 1.00 38.28 101 THR A C 1
ATOM 780 O O . THR A 1 101 ? -7.000 -37.876 -48.219 1.00 38.28 101 THR A O 1
ATOM 783 N N . ASP A 1 102 ? -8.377 -39.460 -47.326 1.00 34.31 102 ASP A N 1
ATOM 784 C CA . ASP A 1 102 ? -7.811 -40.757 -47.705 1.00 34.31 102 ASP A CA 1
ATOM 785 C C . ASP A 1 102 ? -6.462 -41.273 -47.150 1.00 34.31 102 ASP A C 1
ATOM 787 O O . ASP A 1 102 ? -5.417 -40.632 -47.186 1.00 34.31 102 ASP A O 1
ATOM 791 N N . GLU A 1 103 ? -6.553 -42.553 -46.752 1.00 39.78 103 GLU A N 1
ATOM 792 C CA . GLU A 1 103 ? -5.525 -43.607 -46.748 1.00 39.78 103 GLU A CA 1
ATOM 793 C C . GLU A 1 103 ? -4.377 -43.574 -45.712 1.00 39.78 103 GLU A C 1
ATOM 795 O O . GLU A 1 103 ? -3.265 -43.125 -45.974 1.00 39.78 103 GLU A O 1
ATOM 800 N N . ASN A 1 104 ? -4.558 -44.253 -44.572 1.00 30.77 104 ASN A N 1
ATOM 801 C CA . ASN A 1 104 ? -4.169 -45.669 -44.414 1.00 30.77 104 ASN A CA 1
ATOM 802 C C . ASN A 1 104 ? -4.041 -46.078 -42.941 1.00 30.77 104 ASN A C 1
ATOM 804 O O . ASN A 1 104 ? -3.335 -45.469 -42.138 1.00 30.77 104 ASN A O 1
ATOM 808 N N . ALA A 1 105 ? -4.712 -47.183 -42.633 1.00 34.34 105 ALA A N 1
ATOM 809 C CA . ALA A 1 105 ? -4.564 -47.935 -41.407 1.00 34.34 105 ALA A CA 1
ATOM 810 C C . ALA A 1 105 ? -3.301 -48.817 -41.429 1.00 34.34 105 ALA A C 1
ATOM 812 O O . ALA A 1 105 ? -2.804 -49.199 -42.484 1.00 34.34 105 ALA A O 1
ATOM 813 N N . GLU A 1 106 ? -2.910 -49.210 -40.215 1.00 35.34 106 GLU A N 1
ATOM 814 C CA . GLU A 1 106 ? -2.086 -50.366 -39.841 1.00 35.34 106 GLU A CA 1
ATOM 815 C C . GLU A 1 106 ? -0.563 -50.206 -39.666 1.00 35.34 106 GLU A C 1
ATOM 817 O O . GLU A 1 106 ? 0.194 -49.823 -40.552 1.00 35.34 106 GLU A O 1
ATOM 822 N N . ASN A 1 107 ? -0.154 -50.711 -38.493 1.00 28.23 107 ASN A N 1
ATOM 823 C C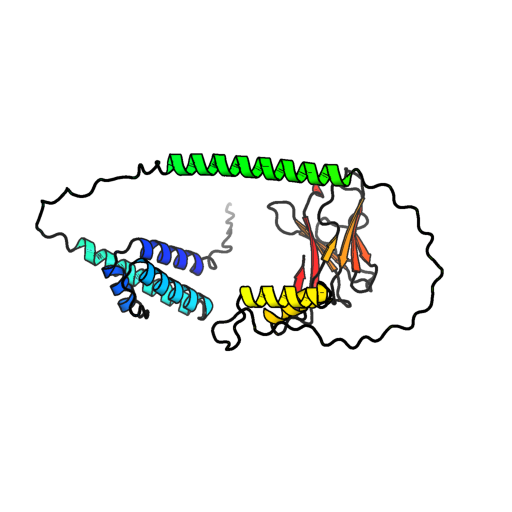A . ASN A 1 107 ? 1.154 -51.232 -38.094 1.00 28.23 107 ASN A CA 1
ATOM 824 C C . ASN A 1 107 ? 2.209 -50.219 -37.628 1.00 28.23 107 ASN A C 1
ATOM 826 O O . ASN A 1 107 ? 3.000 -49.697 -38.405 1.00 28.23 107 ASN A O 1
ATOM 830 N N . THR A 1 108 ? 2.370 -50.084 -36.307 1.00 30.92 108 THR A N 1
ATOM 831 C CA . THR A 1 108 ? 3.334 -50.908 -35.543 1.00 30.92 108 THR A CA 1
ATOM 832 C C . THR A 1 108 ? 3.242 -50.527 -34.063 1.00 30.92 108 THR A C 1
ATOM 834 O O . THR A 1 108 ? 3.790 -49.521 -33.619 1.00 30.92 108 THR A O 1
ATOM 837 N N . GLU A 1 109 ? 2.537 -51.349 -33.295 1.00 35.56 109 GLU A N 1
ATOM 838 C CA . GLU A 1 109 ? 2.620 -51.389 -31.840 1.00 35.56 109 GLU A CA 1
ATOM 839 C C . GLU A 1 109 ? 3.557 -52.550 -31.491 1.00 35.56 109 GLU A C 1
ATOM 841 O O . GLU A 1 109 ? 3.257 -53.679 -31.868 1.00 35.56 109 GLU A O 1
ATOM 846 N N . GLN A 1 110 ? 4.692 -52.241 -30.849 1.00 33.53 110 GLN A N 1
ATOM 847 C CA . GLN A 1 110 ? 5.575 -53.097 -30.029 1.00 33.53 110 GLN A CA 1
ATOM 848 C C . GLN A 1 110 ? 7.046 -52.728 -30.253 1.00 33.53 110 GLN A C 1
ATOM 850 O O . GLN A 1 110 ? 7.675 -53.199 -31.191 1.00 33.53 110 GLN A O 1
ATOM 855 N N . ASP A 1 111 ? 7.607 -51.903 -29.366 1.00 28.02 111 ASP A N 1
ATOM 856 C CA . ASP A 1 111 ? 8.709 -52.367 -28.518 1.00 28.02 111 ASP A CA 1
ATOM 857 C C . ASP A 1 111 ? 9.089 -51.330 -27.447 1.00 28.02 111 ASP A C 1
ATOM 859 O O . ASP A 1 111 ? 8.989 -50.122 -27.645 1.00 28.02 111 ASP A O 1
ATOM 863 N N . ILE A 1 112 ? 9.599 -51.850 -26.326 1.00 33.59 112 ILE A N 1
ATOM 864 C CA . ILE A 1 112 ? 10.135 -51.160 -25.136 1.00 33.59 112 ILE A CA 1
ATOM 865 C C . ILE A 1 112 ? 9.107 -50.868 -24.029 1.00 33.59 112 ILE A C 1
ATOM 867 O O . ILE A 1 112 ? 8.837 -49.738 -23.627 1.00 33.59 112 ILE A O 1
ATOM 871 N N . GLN A 1 113 ? 8.638 -51.958 -23.422 1.00 38.22 113 GLN A N 1
ATOM 872 C CA . GLN A 1 113 ? 8.276 -51.998 -22.008 1.00 38.22 113 GLN A CA 1
ATOM 873 C C . GLN A 1 113 ? 9.512 -52.443 -21.204 1.00 38.22 113 GLN A C 1
ATOM 875 O O . GLN A 1 113 ? 9.828 -53.631 -21.197 1.00 38.22 113 GLN A O 1
ATOM 880 N N . GLN A 1 114 ? 10.183 -51.546 -20.466 1.00 39.09 114 GLN A N 1
ATOM 881 C CA . GLN A 1 114 ? 10.829 -51.963 -19.212 1.00 39.09 114 GLN A CA 1
ATOM 882 C C . GLN A 1 114 ? 11.047 -50.811 -18.210 1.00 39.09 114 GLN A C 1
ATOM 884 O O . GLN A 1 114 ? 11.860 -49.913 -18.402 1.00 39.09 114 GLN A O 1
ATOM 889 N N . THR A 1 115 ? 10.352 -50.950 -17.074 1.00 36.72 115 THR A N 1
ATOM 890 C CA . THR A 1 115 ? 10.705 -50.491 -15.713 1.00 36.72 115 THR A CA 1
ATOM 891 C C . THR A 1 115 ? 10.682 -48.997 -15.368 1.00 36.72 115 THR A C 1
ATOM 893 O O . THR A 1 115 ? 11.715 -48.371 -15.177 1.00 36.72 115 THR A O 1
ATOM 896 N N . ALA A 1 116 ? 9.486 -48.497 -15.056 1.00 43.00 116 ALA A N 1
ATOM 897 C CA . ALA A 1 116 ? 9.153 -47.960 -13.732 1.00 43.00 116 ALA A CA 1
ATOM 898 C C . ALA A 1 116 ? 7.624 -47.972 -13.617 1.00 43.00 116 ALA A C 1
ATOM 900 O O . ALA A 1 116 ? 6.939 -47.489 -14.511 1.00 43.00 116 ALA A O 1
ATOM 901 N N . THR A 1 117 ? 7.067 -48.560 -12.560 1.00 53.41 117 THR A N 1
ATOM 902 C CA . THR A 1 117 ? 5.644 -48.403 -12.240 1.00 53.41 117 THR A CA 1
ATOM 903 C C . THR A 1 117 ? 5.388 -46.923 -11.992 1.00 53.41 117 THR A C 1
ATOM 905 O O . THR A 1 117 ? 5.693 -46.406 -10.915 1.00 53.41 117 THR A O 1
ATOM 908 N N . GLU A 1 118 ? 4.889 -46.219 -13.005 1.00 56.56 118 GLU A N 1
ATOM 909 C CA . GLU A 1 118 ? 4.354 -44.883 -12.822 1.00 56.56 118 GLU A CA 1
ATOM 910 C C . GLU A 1 118 ? 3.150 -45.011 -11.895 1.00 56.56 118 GLU A C 1
ATOM 912 O O . GLU A 1 118 ? 2.085 -45.472 -12.296 1.00 56.56 118 GLU A O 1
ATOM 917 N N . MET A 1 119 ? 3.340 -44.630 -10.629 1.00 61.25 119 MET A N 1
ATOM 918 C CA . MET A 1 119 ? 2.222 -44.347 -9.737 1.00 61.25 119 MET A CA 1
ATOM 919 C C . MET A 1 119 ? 1.239 -43.456 -10.489 1.00 61.25 119 MET A C 1
ATOM 921 O O . MET A 1 119 ? 1.650 -42.449 -11.089 1.00 61.25 119 MET A O 1
ATOM 925 N N . SER A 1 120 ? -0.039 -43.827 -10.440 1.00 71.06 120 SER A N 1
ATOM 926 C CA . SER A 1 120 ? -1.117 -43.028 -11.010 1.00 71.06 120 SER A CA 1
ATOM 927 C C . SER A 1 120 ? -0.963 -41.586 -10.538 1.00 71.06 120 SER A C 1
ATOM 929 O O . SER A 1 120 ? -0.532 -41.321 -9.411 1.00 71.06 120 SER A O 1
ATOM 931 N N . LEU A 1 121 ? -1.322 -40.626 -11.386 1.00 70.56 121 LEU A N 1
ATOM 932 C CA . LEU A 1 121 ? -1.310 -39.215 -11.018 1.00 70.56 121 LEU A CA 1
ATOM 933 C C . LEU A 1 121 ? -2.045 -38.983 -9.678 1.00 70.56 121 LEU A C 1
ATOM 935 O O . LEU A 1 121 ? -1.570 -38.218 -8.843 1.00 70.56 121 LEU A O 1
ATOM 939 N N . ALA A 1 122 ? -3.115 -39.742 -9.413 1.00 70.62 122 ALA A N 1
ATOM 940 C CA . ALA A 1 122 ? -3.837 -39.733 -8.140 1.00 70.62 122 ALA A CA 1
ATOM 941 C C . ALA A 1 122 ? -2.996 -40.229 -6.946 1.00 70.62 122 ALA A C 1
ATOM 943 O O . ALA A 1 122 ? -3.067 -39.668 -5.854 1.00 70.62 122 ALA A O 1
ATOM 944 N N . GLU A 1 123 ? -2.160 -41.246 -7.140 1.00 81.00 123 GLU A N 1
ATOM 945 C CA . GLU A 1 123 ? -1.258 -41.768 -6.109 1.00 81.00 123 GLU A CA 1
ATOM 946 C C . GLU A 1 123 ? -0.099 -40.804 -5.842 1.00 81.00 123 GLU A C 1
ATOM 948 O O . GLU A 1 123 ? 0.270 -40.592 -4.687 1.00 81.00 123 GLU A O 1
ATOM 953 N N . LYS A 1 124 ? 0.431 -40.152 -6.887 1.00 77.19 124 LYS A N 1
ATOM 954 C CA . LYS A 1 124 ? 1.429 -39.079 -6.741 1.00 77.19 124 LYS A CA 1
ATOM 955 C C . LYS A 1 124 ? 0.853 -37.904 -5.949 1.00 77.19 124 LYS A C 1
ATOM 957 O O . LYS A 1 124 ? 1.506 -37.427 -5.023 1.00 77.19 124 LYS A O 1
ATOM 962 N N . TYR A 1 125 ? -0.380 -37.486 -6.244 1.00 64.19 125 TYR A N 1
ATOM 963 C CA . TYR A 1 125 ? -1.073 -36.447 -5.475 1.00 64.19 125 TYR A CA 1
ATOM 964 C C . TYR A 1 125 ? -1.339 -36.866 -4.026 1.00 64.19 125 TYR A C 1
ATOM 966 O O . TYR A 1 125 ? -1.102 -36.075 -3.113 1.00 64.19 125 TYR A O 1
ATOM 974 N N . SER A 1 126 ? -1.752 -38.115 -3.792 1.00 85.31 126 SER A N 1
ATOM 975 C CA . SER A 1 126 ? -1.951 -38.643 -2.437 1.00 85.31 126 SER A CA 1
ATOM 976 C C . SER A 1 126 ? -0.647 -38.659 -1.634 1.00 85.31 126 SER A C 1
ATOM 978 O O . SER A 1 126 ? -0.620 -38.264 -0.466 1.00 85.31 126 SER A O 1
ATOM 980 N N . GLN A 1 127 ? 0.464 -39.052 -2.262 1.00 86.25 127 GLN A N 1
ATOM 981 C CA . GLN A 1 127 ? 1.775 -39.043 -1.621 1.00 86.25 127 GLN A CA 1
ATOM 982 C C . GLN A 1 127 ? 2.258 -37.616 -1.330 1.00 86.25 127 GLN A C 1
ATOM 984 O O . GLN A 1 127 ? 2.797 -37.356 -0.254 1.00 86.25 127 GLN A O 1
ATOM 989 N N . LEU A 1 128 ? 2.021 -36.678 -2.250 1.00 84.31 128 LEU A N 1
ATOM 990 C CA . LEU A 1 128 ? 2.360 -35.268 -2.066 1.00 84.31 128 LEU A CA 1
ATOM 991 C C . LEU A 1 128 ? 1.581 -34.649 -0.895 1.00 84.31 128 LEU A C 1
ATOM 993 O O . LEU A 1 128 ? 2.173 -33.949 -0.075 1.00 84.31 128 LEU A O 1
ATOM 997 N N . GLN A 1 129 ? 0.287 -34.958 -0.765 1.00 87.19 129 GLN A N 1
ATOM 998 C CA . GLN A 1 129 ? -0.532 -34.510 0.366 1.00 87.19 129 GLN A CA 1
ATOM 999 C C . GLN A 1 129 ? -0.020 -35.060 1.701 1.00 87.19 129 GLN A C 1
ATOM 1001 O O . GLN A 1 129 ? 0.134 -34.297 2.652 1.00 87.19 129 GLN A O 1
ATOM 1006 N N . LYS A 1 130 ? 0.321 -36.355 1.769 1.00 90.62 130 LYS A N 1
ATOM 1007 C CA . LYS A 1 130 ? 0.893 -36.961 2.985 1.00 90.62 130 LYS A CA 1
ATOM 1008 C C . LYS A 1 130 ? 2.211 -36.301 3.389 1.00 90.62 130 LYS A C 1
ATOM 1010 O O . LYS A 1 130 ? 2.405 -35.985 4.561 1.00 90.62 130 LYS A O 1
ATOM 1015 N N . ASN A 1 131 ? 3.095 -36.059 2.423 1.00 86.06 131 ASN A N 1
ATOM 1016 C CA . ASN A 1 131 ? 4.376 -35.403 2.674 1.00 86.06 131 ASN A CA 1
ATOM 1017 C C . ASN A 1 131 ? 4.186 -33.946 3.126 1.00 86.06 131 ASN A C 1
ATOM 1019 O O . ASN A 1 131 ? 4.868 -33.497 4.043 1.00 86.06 131 ASN A O 1
ATOM 1023 N N . SER A 1 132 ? 3.238 -33.222 2.523 1.00 85.44 132 SER A N 1
ATOM 1024 C CA . SER A 1 132 ? 2.893 -31.853 2.918 1.00 85.44 132 SER A CA 1
ATOM 1025 C C . SER A 1 132 ? 2.377 -31.790 4.359 1.00 85.44 132 SER A C 1
ATOM 1027 O O . SER A 1 132 ? 2.837 -30.950 5.131 1.00 85.44 132 SER A O 1
ATOM 1029 N N . GLN A 1 133 ? 1.505 -32.723 4.750 1.00 91.56 133 GLN A N 1
ATOM 1030 C CA . GLN A 1 133 ? 0.975 -32.817 6.112 1.00 91.56 133 GLN A CA 1
ATOM 1031 C C . GLN A 1 133 ? 2.084 -33.090 7.139 1.00 91.56 133 GLN A C 1
ATOM 1033 O O . GLN A 1 133 ? 2.171 -32.406 8.157 1.00 91.56 133 GLN A O 1
ATOM 1038 N N . ALA A 1 134 ? 2.978 -34.040 6.844 1.00 92.12 134 ALA A N 1
ATOM 1039 C CA . ALA A 1 134 ? 4.109 -34.359 7.713 1.00 92.12 134 ALA A CA 1
ATOM 1040 C C . ALA A 1 134 ? 5.045 -33.153 7.906 1.00 92.12 134 ALA A C 1
ATOM 1042 O O . ALA A 1 134 ? 5.542 -32.919 9.007 1.00 92.12 134 ALA A O 1
ATOM 1043 N N . LEU A 1 135 ? 5.246 -32.356 6.851 1.00 88.31 135 LEU A N 1
ATOM 1044 C CA . LEU A 1 135 ? 6.044 -31.135 6.920 1.00 88.31 135 LEU A CA 1
ATOM 1045 C C . LEU A 1 135 ? 5.379 -30.071 7.808 1.00 88.31 135 LEU A C 1
ATOM 1047 O O . LEU A 1 135 ? 6.053 -29.433 8.613 1.00 88.31 135 LEU A O 1
ATOM 1051 N N . GLN A 1 136 ? 4.060 -29.895 7.690 1.00 87.81 136 GLN A N 1
ATOM 1052 C CA . GLN A 1 136 ? 3.298 -28.954 8.519 1.00 87.81 136 GLN A CA 1
ATOM 1053 C C . GLN A 1 136 ? 3.338 -29.332 10.005 1.00 87.81 136 GLN A C 1
ATOM 1055 O O . GLN A 1 136 ? 3.504 -28.458 10.859 1.00 87.81 136 GLN A O 1
ATOM 1060 N N . ASP A 1 137 ? 3.243 -30.624 10.321 1.00 93.38 137 ASP A N 1
ATOM 1061 C CA . ASP A 1 137 ? 3.340 -31.111 11.697 1.00 93.38 137 ASP A CA 1
ATOM 1062 C C . ASP A 1 137 ? 4.733 -30.873 12.302 1.00 93.38 137 ASP A C 1
ATOM 1064 O O . ASP A 1 137 ? 4.843 -30.519 13.480 1.00 93.38 137 ASP A O 1
ATOM 1068 N N . GLU A 1 138 ? 5.793 -31.009 11.502 1.00 92.62 138 GLU A N 1
ATOM 1069 C CA . GLU A 1 138 ? 7.161 -30.743 11.952 1.00 92.62 138 GLU A CA 1
ATOM 1070 C C . GLU A 1 138 ? 7.407 -29.245 12.175 1.00 92.62 138 GLU A C 1
ATOM 1072 O O . GLU A 1 138 ? 7.980 -28.852 13.193 1.00 92.62 138 GLU A O 1
ATOM 1077 N N . VAL A 1 139 ? 6.893 -28.385 11.289 1.00 87.50 139 VAL A N 1
ATOM 1078 C CA . VAL A 1 139 ? 6.930 -26.925 11.472 1.00 87.50 139 VAL A CA 1
ATOM 1079 C C . VAL A 1 139 ? 6.199 -26.516 12.753 1.00 87.50 139 VAL A C 1
ATOM 1081 O O . VAL A 1 139 ? 6.721 -25.704 13.520 1.00 87.50 139 VAL A O 1
ATOM 1084 N N . ARG A 1 140 ? 5.034 -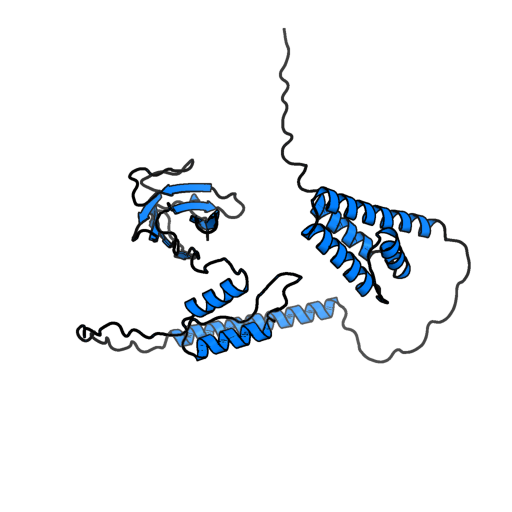27.113 13.040 1.00 92.19 140 ARG A N 1
ATOM 1085 C CA . ARG A 1 140 ? 4.299 -26.864 14.289 1.00 92.19 140 ARG A CA 1
ATOM 1086 C C . ARG A 1 140 ? 5.122 -27.266 15.513 1.00 92.19 140 ARG A C 1
ATOM 1088 O O . ARG A 1 140 ? 5.256 -26.465 16.436 1.00 92.19 140 ARG A O 1
ATOM 1095 N N . ARG A 1 141 ? 5.741 -28.451 15.505 1.00 91.62 141 ARG A N 1
ATOM 1096 C CA . ARG A 1 141 ? 6.618 -28.896 16.605 1.00 91.62 141 ARG A CA 1
ATOM 1097 C C . ARG A 1 141 ? 7.816 -27.978 16.816 1.00 91.62 141 ARG A C 1
ATOM 1099 O O . ARG A 1 141 ? 8.181 -27.694 17.956 1.00 91.62 141 ARG A O 1
ATOM 1106 N N . LEU A 1 142 ? 8.449 -27.519 15.739 1.00 85.88 142 LEU A N 1
ATOM 1107 C CA . LEU A 1 142 ? 9.569 -26.583 15.829 1.00 85.88 142 LEU A CA 1
ATOM 1108 C C . LEU A 1 142 ? 9.117 -25.225 16.378 1.00 85.88 142 LEU A C 1
ATOM 1110 O O . LEU A 1 142 ? 9.806 -24.662 17.226 1.00 85.88 142 LEU A O 1
ATOM 1114 N N . SER A 1 143 ? 7.939 -24.744 15.979 1.00 84.31 143 SER A N 1
ATOM 1115 C CA . SER A 1 143 ? 7.339 -23.521 16.520 1.00 84.31 143 SER A CA 1
ATOM 1116 C C . SER A 1 143 ? 7.049 -23.637 18.022 1.00 84.31 143 SER A C 1
ATOM 1118 O O . SER A 1 143 ? 7.424 -22.758 18.797 1.00 84.31 143 SER A O 1
ATOM 1120 N N . GLU A 1 144 ? 6.488 -24.761 18.472 1.00 86.12 144 GLU A N 1
ATOM 1121 C CA . GLU A 1 144 ? 6.262 -25.043 19.897 1.00 86.12 144 GLU A CA 1
ATOM 1122 C C . GLU A 1 144 ? 7.579 -25.118 20.686 1.00 86.12 144 GLU A C 1
ATOM 1124 O O . GLU A 1 144 ? 7.682 -24.572 21.788 1.00 86.12 144 GLU A O 1
ATOM 1129 N N . ARG A 1 145 ? 8.629 -25.720 20.110 1.00 80.44 145 ARG A N 1
ATOM 1130 C CA . ARG A 1 145 ? 9.970 -25.738 20.716 1.00 80.44 145 ARG A CA 1
ATOM 1131 C C . ARG A 1 145 ? 10.551 -24.334 20.862 1.00 80.44 145 ARG A C 1
ATOM 1133 O O . ARG A 1 145 ? 11.081 -24.025 21.925 1.00 80.44 145 ARG A O 1
ATOM 1140 N N . VAL A 1 146 ? 10.421 -23.481 19.850 1.00 79.06 146 VAL A N 1
ATOM 1141 C CA . VAL A 1 146 ? 10.873 -22.081 19.915 1.00 79.06 146 VAL A CA 1
ATOM 1142 C C . VAL A 1 146 ? 10.093 -21.299 20.978 1.00 79.06 146 VAL A C 1
ATOM 1144 O O . VAL A 1 146 ? 10.700 -20.629 21.812 1.00 79.06 146 VAL A O 1
ATOM 1147 N N . ASN A 1 147 ? 8.770 -21.458 21.031 1.00 72.31 147 ASN A N 1
ATOM 1148 C CA . ASN A 1 147 ? 7.922 -20.770 22.007 1.00 72.31 147 ASN A CA 1
ATOM 1149 C C . ASN A 1 147 ? 8.196 -21.229 23.450 1.00 72.31 147 ASN A C 1
ATOM 1151 O O . ASN A 1 147 ? 8.242 -20.409 24.364 1.00 72.31 147 ASN A O 1
ATOM 1155 N N . SER A 1 148 ? 8.452 -22.524 23.664 1.00 68.38 148 SER A N 1
ATOM 1156 C CA . SER A 1 148 ? 8.830 -23.058 24.982 1.00 68.38 148 SER A CA 1
ATOM 1157 C C . SER A 1 148 ? 10.246 -22.653 25.420 1.00 68.38 148 SER A C 1
ATOM 1159 O O . SER A 1 148 ? 10.483 -22.448 26.611 1.00 68.38 148 SER A O 1
ATOM 1161 N N . ALA A 1 149 ? 11.177 -22.465 24.478 1.00 60.25 149 ALA A N 1
ATOM 1162 C CA . ALA A 1 149 ? 12.509 -21.930 24.760 1.00 60.25 149 ALA A CA 1
ATOM 1163 C C . ALA A 1 149 ? 12.466 -20.437 25.131 1.00 60.25 149 ALA A C 1
ATOM 1165 O O . ALA A 1 149 ? 13.267 -19.982 25.946 1.00 60.25 149 ALA A O 1
ATOM 1166 N N . SER A 1 150 ? 11.488 -19.692 24.608 1.00 50.16 150 SER A N 1
ATOM 1167 C CA . SER A 1 150 ? 11.283 -18.277 24.934 1.00 50.16 150 SER A CA 1
ATOM 1168 C C . SER A 1 150 ? 10.717 -18.034 26.345 1.00 50.16 150 SER A C 1
ATOM 1170 O O . SER A 1 150 ? 10.784 -16.905 26.827 1.00 50.16 150 SER A O 1
ATOM 1172 N N . LEU A 1 151 ? 10.194 -19.064 27.027 1.00 50.69 151 LEU A N 1
ATOM 1173 C CA . LEU A 1 151 ? 9.620 -18.965 28.381 1.00 50.69 151 LEU A CA 1
ATOM 1174 C C . LEU A 1 151 ? 10.629 -19.210 29.521 1.00 50.69 151 LEU A C 1
ATOM 1176 O O . LEU A 1 151 ? 10.257 -19.099 30.685 1.00 50.69 151 LEU A O 1
ATOM 1180 N N . ASN A 1 152 ? 11.899 -19.500 29.213 1.00 52.56 152 ASN A N 1
ATOM 1181 C CA . ASN A 1 152 ? 12.941 -19.776 30.213 1.00 52.56 152 ASN A CA 1
ATOM 1182 C C . ASN A 1 152 ? 14.162 -18.848 30.091 1.00 52.56 152 ASN A C 1
ATOM 1184 O O . ASN A 1 152 ? 15.302 -19.295 30.226 1.00 52.56 152 ASN A O 1
ATOM 1188 N N . LEU A 1 153 ? 13.948 -17.549 29.861 1.00 43.53 153 LEU A N 1
ATOM 1189 C CA . LEU A 1 153 ? 15.007 -16.558 30.068 1.00 43.53 153 LEU A CA 1
ATOM 1190 C C . LEU A 1 153 ? 14.954 -16.053 31.523 1.00 43.53 153 LEU A C 1
ATOM 1192 O O . LEU A 1 153 ? 13.915 -15.534 31.934 1.00 43.53 153 LEU A O 1
ATOM 1196 N N . PRO A 1 154 ? 16.033 -16.174 32.321 1.00 44.06 154 PRO A N 1
ATOM 1197 C CA . PRO A 1 154 ? 16.095 -15.534 33.628 1.00 44.06 154 PRO A CA 1
ATOM 1198 C C . PRO A 1 154 ? 15.956 -14.022 33.452 1.00 44.06 154 PRO A C 1
ATOM 1200 O O . PRO A 1 154 ? 16.634 -13.432 32.609 1.00 44.06 154 PRO A O 1
ATOM 1203 N N . SER A 1 155 ? 15.094 -13.396 34.253 1.00 45.44 155 SER A N 1
ATOM 1204 C CA . SER A 1 155 ? 14.940 -11.944 34.308 1.00 45.44 155 SER A CA 1
ATOM 1205 C C . SER A 1 155 ? 16.309 -11.280 34.469 1.00 45.44 155 SER A C 1
ATOM 1207 O O . SER A 1 155 ? 16.991 -11.491 35.474 1.00 45.44 155 SER A O 1
ATOM 1209 N N . ALA A 1 156 ? 16.722 -10.491 33.475 1.00 41.69 156 ALA A N 1
ATOM 1210 C CA . ALA A 1 156 ? 17.949 -9.714 33.559 1.00 41.69 156 ALA A CA 1
ATOM 1211 C C . ALA A 1 156 ? 17.873 -8.760 34.770 1.00 41.69 156 ALA A C 1
ATOM 1213 O O . ALA A 1 156 ? 16.820 -8.151 34.996 1.00 41.69 156 ALA A O 1
ATOM 1214 N N . PRO A 1 157 ? 18.949 -8.610 35.565 1.00 38.72 157 PRO A N 1
ATOM 1215 C CA . PRO A 1 157 ? 18.968 -7.636 36.646 1.00 38.72 157 PRO A CA 1
ATOM 1216 C C . PRO A 1 157 ? 18.774 -6.233 36.066 1.00 38.72 157 PRO A C 1
ATOM 1218 O O . PRO A 1 157 ? 19.376 -5.886 35.048 1.00 38.72 157 PRO A O 1
ATOM 1221 N N . GLN A 1 158 ? 17.923 -5.428 36.709 1.00 40.38 158 GLN A N 1
ATOM 1222 C CA . GLN A 1 158 ? 17.701 -4.043 36.308 1.00 40.38 158 GLN A CA 1
ATOM 1223 C C . GLN A 1 158 ? 19.017 -3.266 36.391 1.00 40.38 158 GLN A C 1
ATOM 1225 O O . GLN A 1 158 ? 19.519 -2.965 37.474 1.00 40.38 158 GLN A O 1
ATOM 1230 N N . VAL A 1 159 ? 19.579 -2.947 35.227 1.00 37.91 159 VAL A N 1
ATOM 1231 C CA . VAL A 1 159 ? 20.686 -2.006 35.105 1.00 37.91 159 VAL A CA 1
ATOM 1232 C C . VAL A 1 159 ? 20.096 -0.611 35.262 1.00 37.91 159 VAL A C 1
ATOM 1234 O O . VAL A 1 159 ? 19.385 -0.118 34.389 1.00 37.91 159 VAL A O 1
ATOM 1237 N N . VAL A 1 160 ? 20.373 0.015 36.404 1.00 45.28 160 VAL A N 1
ATOM 1238 C CA . VAL A 1 160 ? 20.149 1.449 36.610 1.00 45.28 160 VAL A CA 1
ATOM 1239 C C . VAL A 1 160 ? 20.941 2.202 35.530 1.00 45.28 160 VAL A C 1
ATOM 1241 O O . VAL A 1 160 ? 22.138 1.936 35.383 1.00 45.28 160 VAL A O 1
ATOM 1244 N N . PRO A 1 161 ? 20.324 3.109 34.753 1.00 38.81 161 PRO A N 1
ATOM 1245 C CA . PRO A 1 161 ? 21.030 3.804 33.686 1.00 38.81 161 PRO A CA 1
ATOM 1246 C C . PRO A 1 161 ? 22.123 4.702 34.289 1.00 38.81 161 PRO A C 1
ATOM 1248 O O . PRO A 1 161 ? 21.827 5.496 35.188 1.00 38.81 161 PRO A O 1
ATOM 1251 N N . PRO A 1 162 ? 23.387 4.610 33.834 1.00 38.84 162 PRO A N 1
ATOM 1252 C CA . PRO A 1 162 ? 24.393 5.572 34.240 1.00 38.84 162 PRO A CA 1
ATOM 1253 C C . PRO A 1 162 ? 24.064 6.932 33.618 1.00 38.84 162 PRO A C 1
ATOM 1255 O O . PRO A 1 162 ? 23.556 7.028 32.499 1.00 38.84 162 PRO A O 1
ATOM 1258 N N . ALA A 1 163 ? 24.346 7.977 34.392 1.00 37.44 163 ALA A N 1
ATOM 1259 C CA . ALA A 1 163 ? 24.124 9.371 34.051 1.00 37.44 163 ALA A CA 1
ATOM 1260 C C . ALA A 1 163 ? 24.597 9.721 32.630 1.00 37.44 163 ALA A C 1
ATOM 1262 O O . ALA A 1 163 ? 25.633 9.243 32.165 1.00 37.44 163 ALA A O 1
ATOM 1263 N N . ALA A 1 164 ? 23.825 10.591 31.977 1.00 41.66 164 ALA A N 1
ATOM 1264 C CA . ALA A 1 164 ? 24.088 11.129 30.652 1.00 41.66 164 ALA A CA 1
ATOM 1265 C C . ALA A 1 164 ? 25.525 11.663 30.538 1.00 41.66 164 ALA A C 1
ATOM 1267 O O . ALA A 1 164 ? 25.856 12.744 31.025 1.00 41.66 164 ALA A O 1
ATOM 1268 N N . VAL A 1 165 ? 26.381 10.898 29.865 1.00 38.84 165 VAL A N 1
ATOM 1269 C CA . VAL A 1 165 ? 27.660 11.394 29.368 1.00 38.84 165 VAL A CA 1
ATOM 1270 C C . VAL A 1 165 ? 27.368 12.036 28.020 1.00 38.84 165 VAL A C 1
ATOM 1272 O O . VAL A 1 165 ? 27.052 11.338 27.058 1.00 38.84 165 VAL A O 1
ATOM 1275 N N . ASN A 1 166 ? 27.463 13.366 27.966 1.00 45.09 166 ASN A N 1
ATOM 1276 C CA . ASN A 1 166 ? 27.464 14.150 26.732 1.00 45.09 166 ASN A CA 1
ATOM 1277 C C . ASN A 1 166 ? 28.575 13.638 25.800 1.00 45.09 166 ASN A C 1
ATOM 1279 O O . ASN A 1 166 ? 29.718 14.091 25.873 1.00 45.09 166 ASN A O 1
ATOM 1283 N N . ARG A 1 167 ? 28.250 12.690 24.919 1.00 36.78 167 ARG A N 1
ATOM 1284 C CA . ARG A 1 167 ? 29.052 12.422 23.728 1.00 36.78 167 ARG A CA 1
ATOM 1285 C C . ARG A 1 167 ? 28.607 13.401 22.656 1.00 36.78 167 ARG A C 1
ATOM 1287 O O . ARG A 1 167 ? 27.457 13.375 22.227 1.00 36.78 167 ARG A O 1
ATOM 1294 N N . LEU A 1 168 ? 29.532 14.269 22.252 1.00 36.19 168 LEU A N 1
ATOM 1295 C CA . LEU A 1 168 ? 29.437 14.995 20.989 1.00 36.19 168 LEU A CA 1
ATOM 1296 C C . LEU A 1 168 ? 29.091 13.998 19.869 1.00 36.19 168 LEU A C 1
ATOM 1298 O O . LEU A 1 168 ? 29.644 12.894 19.884 1.00 36.19 168 LEU A O 1
ATOM 1302 N N . PRO A 1 169 ? 28.193 14.348 18.930 1.00 31.94 169 PRO A N 1
ATOM 1303 C CA . PRO A 1 169 ? 27.821 13.445 17.854 1.00 31.94 169 PRO A CA 1
ATOM 1304 C C . PRO A 1 169 ? 29.074 13.107 17.049 1.00 31.94 169 PRO A C 1
ATOM 1306 O O . PRO A 1 169 ? 29.746 13.983 16.502 1.00 31.94 169 PRO A O 1
ATOM 1309 N N . GLU A 1 170 ? 29.416 11.825 17.033 1.00 29.70 170 GLU A N 1
ATOM 1310 C CA . GLU A 1 170 ? 30.481 11.297 16.200 1.00 29.70 170 GLU A CA 1
ATOM 1311 C C . GLU A 1 170 ? 30.034 11.451 14.745 1.00 29.70 170 GLU A C 1
ATOM 1313 O O . GLU A 1 170 ? 29.140 10.750 14.273 1.00 29.70 170 GLU A O 1
ATOM 1318 N N . VAL A 1 171 ? 30.609 12.424 14.037 1.00 28.95 171 VAL A N 1
ATOM 1319 C CA . VAL A 1 171 ? 30.359 12.612 12.606 1.00 28.95 171 VAL A CA 1
ATOM 1320 C C . VAL A 1 171 ? 31.121 11.519 11.864 1.00 28.95 171 VAL A C 1
ATOM 1322 O O . VAL A 1 171 ? 32.254 11.708 11.422 1.00 28.95 171 VAL A O 1
ATOM 1325 N N . THR A 1 172 ? 30.521 10.334 11.761 1.00 32.78 172 THR A N 1
ATOM 1326 C CA . THR A 1 172 ? 31.042 9.275 10.901 1.00 32.78 172 THR A CA 1
ATOM 1327 C C . THR A 1 172 ? 30.628 9.577 9.465 1.00 32.78 172 THR A C 1
ATOM 1329 O O . THR A 1 172 ? 29.502 9.305 9.059 1.00 32.78 172 THR A O 1
ATOM 1332 N N . ILE A 1 173 ? 31.539 10.142 8.674 1.00 30.30 173 ILE A N 1
ATOM 1333 C CA . ILE A 1 173 ? 31.350 10.263 7.225 1.00 30.30 173 ILE A CA 1
ATOM 1334 C C . ILE A 1 173 ? 31.477 8.853 6.637 1.00 30.30 173 ILE A C 1
ATOM 1336 O O . ILE A 1 173 ? 32.580 8.364 6.388 1.00 30.30 173 ILE A O 1
ATOM 1340 N N . ARG A 1 174 ? 30.344 8.169 6.470 1.00 45.22 174 ARG A N 1
ATOM 1341 C CA . ARG A 1 174 ? 30.260 6.888 5.763 1.00 45.22 174 ARG A CA 1
ATOM 1342 C C . ARG A 1 174 ? 29.849 7.159 4.324 1.00 45.22 174 ARG A C 1
ATOM 1344 O O . ARG A 1 174 ? 29.035 8.030 4.051 1.00 45.22 174 ARG A O 1
ATOM 1351 N N . LYS A 1 175 ? 30.456 6.435 3.387 1.00 46.03 175 LYS A N 1
ATOM 1352 C CA . LYS A 1 175 ? 30.029 6.466 1.988 1.00 46.03 175 LYS A CA 1
ATOM 1353 C C . LYS A 1 175 ? 28.700 5.718 1.894 1.00 46.03 175 LYS A C 1
ATOM 1355 O O . LYS A 1 175 ? 28.658 4.571 2.335 1.00 46.03 175 LYS A O 1
ATOM 1360 N N . ASP A 1 176 ? 27.678 6.345 1.312 1.00 53.34 176 ASP A N 1
ATOM 1361 C CA . ASP A 1 176 ? 26.369 5.719 1.099 1.00 53.34 176 ASP A CA 1
ATOM 1362 C C . ASP A 1 176 ? 26.528 4.330 0.481 1.00 53.34 176 ASP A C 1
ATOM 1364 O O . ASP A 1 176 ? 27.243 4.148 -0.519 1.00 53.34 176 ASP A O 1
ATOM 1368 N N . PHE A 1 177 ? 25.854 3.350 1.077 1.00 70.00 177 PHE A N 1
ATOM 1369 C CA . PHE A 1 177 ? 25.717 2.042 0.468 1.00 70.00 177 PHE A CA 1
ATOM 1370 C C . PHE A 1 177 ? 24.830 2.173 -0.770 1.00 70.00 177 PHE A C 1
ATOM 1372 O O . PHE A 1 177 ? 23.741 2.738 -0.726 1.00 70.00 177 PHE A O 1
ATOM 1379 N N . LYS A 1 178 ? 25.326 1.686 -1.906 1.00 70.06 178 LYS A N 1
ATOM 1380 C CA . LYS A 1 178 ? 24.602 1.703 -3.175 1.00 70.06 178 LYS A CA 1
ATOM 1381 C C . LYS A 1 178 ? 24.657 0.318 -3.777 1.00 70.06 178 LYS A C 1
ATOM 1383 O O . LYS A 1 178 ? 25.726 -0.294 -3.816 1.00 70.06 178 LYS A O 1
ATOM 1388 N N . ILE A 1 179 ? 23.516 -0.135 -4.274 1.00 80.00 179 ILE A N 1
ATOM 1389 C CA . ILE A 1 179 ? 23.446 -1.310 -5.127 1.00 80.00 179 ILE A CA 1
ATOM 1390 C C . ILE A 1 179 ? 23.830 -0.881 -6.542 1.00 80.00 179 ILE A C 1
ATOM 1392 O O . ILE A 1 179 ? 23.324 0.101 -7.083 1.00 80.00 179 ILE A O 1
ATOM 1396 N N . CYS A 1 180 ? 24.788 -1.596 -7.113 1.00 68.06 180 CYS A N 1
ATOM 1397 C CA . CYS A 1 180 ? 25.247 -1.411 -8.475 1.00 68.06 180 CYS A CA 1
ATOM 1398 C C . CYS A 1 180 ? 24.350 -2.213 -9.420 1.00 68.06 180 CYS A C 1
ATOM 1400 O O . CYS A 1 180 ? 24.279 -3.435 -9.295 1.00 68.06 180 CYS A O 1
ATOM 1402 N N . GLY A 1 181 ? 23.736 -1.529 -10.385 1.00 65.88 181 GLY A N 1
ATOM 1403 C CA . GLY A 1 181 ? 22.811 -2.102 -11.367 1.00 65.88 181 GLY A CA 1
ATOM 1404 C C . GLY A 1 181 ? 21.355 -1.731 -11.076 1.00 65.88 181 GLY A C 1
ATOM 1405 O O . GLY A 1 181 ? 21.037 -1.290 -9.973 1.00 65.88 181 GLY A O 1
ATOM 1406 N N . GLN A 1 182 ? 20.486 -1.887 -12.076 1.00 64.38 182 GLN A N 1
ATOM 1407 C CA . GLN A 1 182 ? 19.055 -1.585 -11.967 1.00 64.38 182 GLN A CA 1
ATOM 1408 C C . GLN A 1 182 ? 18.195 -2.841 -12.162 1.00 64.38 182 GLN A C 1
ATOM 1410 O O . GLN A 1 182 ? 18.518 -3.730 -12.962 1.00 64.38 182 GLN A O 1
ATOM 1415 N N . ILE A 1 183 ? 17.116 -2.931 -11.382 1.00 63.25 183 ILE A N 1
ATOM 1416 C CA . ILE A 1 183 ? 16.110 -3.993 -11.424 1.00 63.25 183 ILE A CA 1
ATOM 1417 C C . ILE A 1 183 ? 14.934 -3.470 -12.253 1.00 63.25 183 ILE A C 1
ATOM 1419 O O . ILE A 1 183 ? 13.971 -2.952 -11.708 1.00 63.25 183 ILE A O 1
ATOM 1423 N N . GLY A 1 184 ? 15.013 -3.642 -13.574 1.00 55.72 184 GLY A N 1
ATOM 1424 C CA . GLY A 1 184 ? 13.862 -3.497 -14.475 1.00 55.72 184 GLY A CA 1
ATOM 1425 C C . GLY A 1 184 ? 13.961 -2.384 -15.524 1.00 55.72 184 GLY A C 1
ATOM 1426 O O . GLY A 1 184 ? 13.880 -1.212 -15.206 1.00 55.72 184 GLY A O 1
ATOM 1427 N N . GLU A 1 185 ? 14.139 -2.797 -16.783 1.00 48.69 185 GLU A N 1
ATOM 1428 C CA . GLU A 1 185 ? 13.344 -2.496 -17.994 1.00 48.69 185 GLU A CA 1
ATOM 1429 C C . GLU A 1 185 ? 14.066 -3.143 -19.198 1.00 48.69 185 GLU A C 1
ATOM 1431 O O . GLU A 1 185 ? 15.285 -3.371 -19.166 1.00 48.69 185 GLU A O 1
ATOM 1436 N N . ARG A 1 186 ? 13.340 -3.505 -20.270 1.00 44.88 186 ARG A N 1
ATOM 1437 C CA . ARG A 1 186 ? 13.959 -4.068 -21.487 1.00 44.88 186 ARG A CA 1
ATOM 1438 C C . ARG A 1 186 ? 14.724 -2.959 -22.224 1.00 44.88 186 ARG A C 1
ATOM 1440 O O . ARG A 1 186 ? 14.128 -2.177 -22.947 1.00 44.88 186 ARG A O 1
ATOM 1447 N N . GLY A 1 187 ? 16.052 -2.918 -22.072 1.00 50.50 187 GLY A N 1
ATOM 1448 C CA . GLY A 1 187 ? 16.927 -2.006 -22.830 1.00 50.50 187 GLY A CA 1
ATOM 1449 C C . GLY A 1 187 ? 18.099 -1.398 -22.052 1.00 50.50 187 GLY A C 1
ATOM 1450 O O . GLY A 1 187 ? 18.996 -0.816 -22.662 1.00 50.50 187 GLY A O 1
ATOM 1451 N N . GLN A 1 188 ? 18.148 -1.553 -20.726 1.00 54.16 188 GLN A N 1
ATOM 1452 C CA . GLN A 1 188 ? 19.239 -1.012 -19.911 1.00 54.16 188 GLN A CA 1
ATOM 1453 C C . GLN A 1 188 ? 20.477 -1.925 -19.883 1.00 54.16 188 GLN A C 1
ATOM 1455 O O . GLN A 1 188 ? 20.375 -3.146 -19.763 1.00 54.16 188 GLN A O 1
ATOM 1460 N N . LYS A 1 189 ? 21.671 -1.323 -19.985 1.00 52.12 189 LYS A N 1
ATOM 1461 C CA . LYS A 1 189 ? 22.961 -2.035 -20.090 1.00 52.12 189 LYS A CA 1
ATOM 1462 C C . LYS A 1 189 ? 23.459 -2.646 -18.769 1.00 52.12 189 LYS A C 1
ATOM 1464 O O . LYS A 1 189 ? 24.231 -3.599 -18.822 1.00 52.12 189 LYS A O 1
ATOM 1469 N N . ASP A 1 190 ? 22.972 -2.174 -17.619 1.00 57.34 190 ASP A N 1
ATOM 1470 C CA . ASP A 1 190 ? 23.454 -2.560 -16.280 1.00 57.34 190 ASP A CA 1
ATOM 1471 C C . ASP A 1 190 ? 22.421 -3.397 -15.504 1.00 57.34 190 ASP A C 1
ATOM 1473 O O . ASP A 1 190 ? 21.964 -3.031 -14.418 1.00 57.34 190 ASP A O 1
ATOM 1477 N N . ARG A 1 191 ? 22.015 -4.535 -16.080 1.00 64.38 191 ARG A N 1
ATOM 1478 C CA . ARG A 1 191 ? 20.985 -5.403 -15.491 1.00 64.38 191 ARG A CA 1
ATOM 1479 C C . ARG A 1 191 ? 21.494 -6.095 -14.227 1.00 64.38 191 ARG A C 1
ATOM 1481 O O . ARG A 1 191 ? 22.426 -6.901 -14.278 1.00 64.38 191 ARG A O 1
ATOM 1488 N N . LEU A 1 192 ? 20.829 -5.845 -13.102 1.00 71.88 192 LEU A N 1
ATOM 1489 C CA . LEU A 1 192 ? 21.120 -6.527 -11.847 1.00 71.88 192 LEU A CA 1
ATOM 1490 C C . LEU A 1 192 ? 20.439 -7.905 -11.804 1.00 71.88 192 LEU A C 1
ATOM 1492 O O . LEU A 1 192 ? 19.220 -8.008 -11.925 1.00 71.88 192 LEU A O 1
ATOM 1496 N N . SER A 1 193 ? 21.212 -8.984 -11.635 1.00 75.25 193 SER A N 1
ATOM 1497 C CA . SER A 1 193 ? 20.648 -10.317 -11.378 1.00 75.25 193 SER A CA 1
ATOM 1498 C C . SER A 1 193 ? 20.208 -10.454 -9.919 1.00 75.25 193 SER A C 1
ATOM 1500 O O . SER A 1 193 ? 20.801 -9.848 -9.027 1.00 75.25 193 SER A O 1
ATOM 1502 N N . TYR A 1 194 ? 19.227 -11.322 -9.656 1.00 73.00 194 TYR A N 1
ATOM 1503 C CA . TYR A 1 194 ? 18.773 -11.628 -8.292 1.00 73.00 194 TYR A CA 1
ATOM 1504 C C . TYR A 1 194 ? 19.919 -12.118 -7.388 1.00 73.00 194 TYR A C 1
ATOM 1506 O O . TYR A 1 194 ? 20.036 -11.713 -6.235 1.00 73.00 194 TYR A O 1
ATOM 1514 N N . THR A 1 195 ? 20.832 -12.921 -7.938 1.00 72.88 195 THR A N 1
ATOM 1515 C CA . THR A 1 195 ? 22.027 -13.398 -7.229 1.00 72.88 195 THR A CA 1
ATOM 1516 C C . THR A 1 195 ? 22.993 -12.264 -6.874 1.00 72.88 195 THR A C 1
ATOM 1518 O O . THR A 1 195 ? 23.492 -12.211 -5.752 1.00 72.88 195 THR A O 1
ATOM 1521 N N . ASN A 1 196 ? 23.226 -11.318 -7.789 1.00 75.69 196 ASN A N 1
ATOM 1522 C CA . ASN A 1 196 ? 24.085 -10.159 -7.539 1.00 75.69 196 ASN A CA 1
ATOM 1523 C C . ASN A 1 196 ? 23.447 -9.163 -6.568 1.00 75.69 196 ASN A C 1
ATOM 1525 O O . ASN A 1 196 ? 24.168 -8.492 -5.833 1.00 75.69 196 ASN A O 1
ATOM 1529 N N . LEU A 1 197 ? 22.119 -9.053 -6.561 1.00 82.06 197 LEU A N 1
ATOM 1530 C CA . LEU A 1 197 ? 21.386 -8.259 -5.582 1.00 82.06 197 LEU A CA 1
ATOM 1531 C C . LEU A 1 197 ? 21.568 -8.838 -4.176 1.00 82.06 197 LEU A C 1
ATOM 1533 O O . LEU A 1 197 ? 21.990 -8.117 -3.275 1.00 82.06 197 LEU A O 1
ATOM 1537 N N . MET A 1 198 ? 21.332 -10.143 -4.014 1.00 82.88 198 MET A N 1
ATOM 1538 C CA . MET A 1 198 ? 21.452 -10.829 -2.724 1.00 82.88 198 MET A CA 1
ATOM 1539 C C . MET A 1 198 ? 22.857 -10.665 -2.125 1.00 82.88 198 MET A C 1
ATOM 1541 O O . MET A 1 198 ? 23.010 -10.232 -0.987 1.00 82.88 198 MET A O 1
ATOM 1545 N N . HIS A 1 199 ? 23.901 -10.876 -2.934 1.00 81.12 199 HIS A N 1
ATOM 1546 C CA . HIS A 1 199 ? 25.286 -10.676 -2.498 1.00 81.12 199 HIS A CA 1
ATOM 1547 C C . HIS A 1 199 ? 25.608 -9.228 -2.103 1.00 81.12 199 HIS A C 1
ATOM 1549 O O . HIS A 1 199 ? 26.459 -8.999 -1.241 1.00 81.12 199 HIS A O 1
ATOM 1555 N N . GLN A 1 200 ? 24.977 -8.239 -2.738 1.00 84.06 200 GLN A N 1
ATOM 1556 C CA . GLN A 1 200 ? 25.175 -6.836 -2.383 1.00 84.06 200 GLN A CA 1
ATOM 1557 C C . GLN A 1 200 ? 24.478 -6.494 -1.065 1.00 84.06 200 GLN A C 1
ATOM 1559 O O . GLN A 1 200 ? 25.111 -5.857 -0.226 1.00 84.06 200 GLN A O 1
ATOM 1564 N N . ILE A 1 201 ? 23.252 -6.978 -0.848 1.00 85.88 201 ILE A N 1
ATOM 1565 C CA . ILE A 1 201 ? 22.510 -6.846 0.419 1.00 85.88 201 ILE A CA 1
ATOM 1566 C C . ILE A 1 201 ? 23.328 -7.431 1.580 1.00 85.88 201 ILE A C 1
ATOM 1568 O O . ILE A 1 201 ? 23.637 -6.714 2.534 1.00 85.88 201 ILE A O 1
ATOM 1572 N N . ASP A 1 202 ? 23.787 -8.680 1.451 1.00 85.81 202 ASP A N 1
ATOM 1573 C CA . ASP A 1 202 ? 24.590 -9.358 2.480 1.00 85.81 202 ASP A CA 1
ATOM 1574 C C . ASP A 1 202 ? 25.885 -8.599 2.790 1.00 85.81 202 ASP A C 1
ATOM 1576 O O . ASP A 1 202 ? 26.316 -8.489 3.943 1.00 85.81 202 ASP A O 1
ATOM 1580 N N . ARG A 1 203 ? 26.513 -8.025 1.757 1.00 83.62 203 ARG A N 1
ATOM 1581 C CA . ARG A 1 203 ? 27.719 -7.204 1.896 1.00 83.62 203 ARG A CA 1
ATOM 1582 C C . ARG A 1 203 ? 27.441 -5.870 2.589 1.00 83.62 203 ARG A C 1
ATOM 1584 O O . ARG A 1 203 ? 28.316 -5.403 3.318 1.00 83.62 203 ARG A O 1
ATOM 1591 N N . GLY A 1 204 ? 26.286 -5.251 2.347 1.00 80.00 204 GLY A N 1
ATOM 1592 C CA . GLY A 1 204 ? 25.847 -4.028 3.022 1.00 80.00 204 GLY A CA 1
ATOM 1593 C C . GLY A 1 204 ? 25.679 -4.263 4.520 1.00 80.00 204 GLY A C 1
ATOM 1594 O O . GLY A 1 204 ? 26.342 -3.608 5.327 1.00 80.00 204 GLY A O 1
ATOM 1595 N N . LEU A 1 205 ? 24.910 -5.293 4.880 1.00 82.69 205 LEU A N 1
ATOM 1596 C CA . LEU A 1 205 ? 24.672 -5.687 6.271 1.00 82.69 205 LEU A CA 1
ATOM 1597 C C . LEU A 1 205 ? 25.972 -6.092 6.985 1.00 82.69 205 LEU A C 1
ATOM 1599 O O . LEU A 1 205 ? 26.270 -5.603 8.073 1.00 82.69 205 LEU A O 1
ATOM 1603 N N . SER A 1 206 ? 26.824 -6.894 6.335 1.00 80.75 206 SER A N 1
ATOM 1604 C CA . SER A 1 206 ? 28.119 -7.323 6.898 1.00 80.75 206 SER A CA 1
ATOM 1605 C C . SER A 1 206 ? 29.109 -6.171 7.113 1.00 80.75 206 SER A C 1
ATOM 1607 O O . SER A 1 206 ? 30.069 -6.303 7.871 1.00 80.75 206 SER A O 1
ATOM 1609 N N . ARG A 1 207 ? 28.907 -5.034 6.437 1.00 79.31 207 ARG A N 1
ATOM 1610 C CA . ARG A 1 207 ? 29.707 -3.810 6.601 1.00 79.31 207 ARG A CA 1
ATOM 1611 C C . ARG A 1 207 ? 29.145 -2.857 7.655 1.00 79.31 207 ARG A C 1
ATOM 1613 O O . ARG A 1 207 ? 29.731 -1.797 7.870 1.00 79.31 207 ARG A O 1
ATOM 1620 N N . GLY A 1 208 ? 28.062 -3.240 8.331 1.00 71.19 208 GLY A N 1
ATOM 1621 C CA . GLY A 1 208 ? 27.444 -2.453 9.394 1.00 71.19 208 GLY A CA 1
ATOM 1622 C C . GLY A 1 208 ? 26.635 -1.263 8.882 1.00 71.19 208 GLY A C 1
ATOM 1623 O O . GLY A 1 208 ? 26.552 -0.259 9.593 1.00 71.19 208 GLY A O 1
ATOM 1624 N N . HIS A 1 209 ? 26.101 -1.352 7.659 1.00 75.88 209 HIS A N 1
ATOM 1625 C CA . HIS A 1 209 ? 25.004 -0.491 7.213 1.00 75.88 209 HIS A CA 1
ATOM 1626 C C . HIS A 1 209 ? 23.704 -0.921 7.894 1.00 75.88 209 HIS A C 1
ATOM 1628 O O . HIS A 1 209 ? 23.523 -2.112 8.166 1.00 75.88 209 HIS A O 1
ATOM 1634 N N . SER A 1 210 ? 22.824 0.035 8.200 1.00 74.88 210 SER A N 1
ATOM 1635 C CA . SER A 1 210 ? 21.525 -0.290 8.800 1.00 74.88 210 SER A CA 1
ATOM 1636 C C . SER A 1 210 ? 20.610 -0.974 7.783 1.00 74.88 210 SER A C 1
ATOM 1638 O O . SER A 1 210 ? 20.786 -0.835 6.571 1.00 74.88 210 SER A O 1
ATOM 1640 N N . GLU A 1 211 ? 19.612 -1.709 8.273 1.00 73.81 211 GLU A N 1
ATOM 1641 C CA . GLU A 1 211 ? 18.597 -2.316 7.404 1.00 73.81 211 GLU A CA 1
ATOM 1642 C C . GLU A 1 211 ? 17.884 -1.251 6.556 1.00 73.81 211 GLU A C 1
ATOM 1644 O O . GLU A 1 211 ? 17.688 -1.466 5.363 1.00 73.81 211 GLU A O 1
ATOM 1649 N N . ASP A 1 212 ? 17.621 -0.068 7.121 1.00 72.62 212 ASP A N 1
ATOM 1650 C CA . ASP A 1 212 ? 17.004 1.061 6.413 1.00 72.62 212 ASP A CA 1
ATOM 1651 C C . ASP A 1 212 ? 17.857 1.558 5.229 1.00 72.62 212 ASP A C 1
ATOM 1653 O O . ASP A 1 212 ? 17.339 1.755 4.130 1.00 72.62 212 ASP A O 1
ATOM 1657 N N . GLU A 1 213 ? 19.178 1.702 5.412 1.00 71.31 213 GLU A N 1
ATOM 1658 C CA . GLU A 1 213 ? 20.110 2.108 4.344 1.00 71.31 213 GLU A CA 1
ATOM 1659 C C . GLU A 1 213 ? 20.171 1.064 3.217 1.00 71.31 213 GLU A C 1
ATOM 1661 O O . GLU A 1 213 ? 20.285 1.397 2.033 1.00 71.31 213 GLU A O 1
ATOM 1666 N N . VAL A 1 214 ? 20.104 -0.220 3.579 1.00 79.81 214 VAL A N 1
ATOM 1667 C CA . VAL A 1 214 ? 20.123 -1.327 2.620 1.00 79.81 214 VAL A CA 1
ATOM 1668 C C . VAL A 1 214 ? 18.813 -1.382 1.837 1.00 79.81 214 VAL A C 1
ATOM 1670 O O . VAL A 1 214 ? 18.851 -1.503 0.612 1.00 79.81 214 VAL 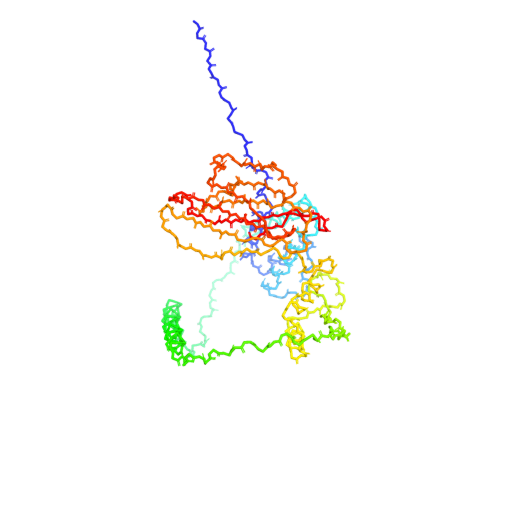A O 1
ATOM 1673 N N . VAL A 1 215 ? 17.667 -1.226 2.503 1.00 80.62 215 VAL A N 1
ATOM 1674 C CA . VAL A 1 215 ? 16.346 -1.147 1.860 1.00 80.62 215 VAL A CA 1
ATOM 1675 C C . VAL A 1 215 ? 16.279 0.044 0.907 1.00 80.62 215 VAL A C 1
ATOM 1677 O O . VAL A 1 215 ? 15.835 -0.106 -0.232 1.00 80.62 215 VAL A O 1
ATOM 1680 N N . GLU A 1 216 ? 16.797 1.203 1.312 1.00 73.38 216 GLU A N 1
ATOM 1681 C CA . GLU A 1 216 ? 16.844 2.383 0.452 1.00 73.38 216 GLU A CA 1
ATOM 1682 C C . GLU A 1 216 ? 17.680 2.152 -0.813 1.00 73.38 216 GLU A C 1
ATOM 1684 O O . GLU A 1 216 ? 17.270 2.531 -1.916 1.00 73.38 216 GLU A O 1
ATOM 1689 N N . ALA A 1 217 ? 18.828 1.485 -0.682 1.00 74.50 217 ALA A N 1
ATOM 1690 C CA . ALA A 1 217 ? 19.653 1.116 -1.825 1.00 74.50 217 ALA A CA 1
ATOM 1691 C C . ALA A 1 217 ? 18.931 0.145 -2.779 1.00 74.50 217 ALA A C 1
ATOM 1693 O O . ALA A 1 217 ? 19.111 0.250 -3.995 1.00 74.50 217 ALA A O 1
ATOM 1694 N N . VAL A 1 218 ? 18.107 -0.772 -2.253 1.00 83.06 218 VAL A N 1
ATOM 1695 C CA . VAL A 1 218 ? 17.320 -1.721 -3.061 1.00 83.06 218 VAL A CA 1
ATOM 1696 C C . VAL A 1 218 ? 16.229 -0.980 -3.826 1.00 83.06 218 VAL A C 1
ATOM 1698 O O . VAL A 1 218 ? 16.141 -1.120 -5.043 1.00 83.06 218 VAL A O 1
ATOM 1701 N N . VAL A 1 219 ? 15.447 -0.136 -3.154 1.00 74.69 219 VAL A N 1
ATOM 1702 C CA . VAL A 1 219 ? 14.364 0.637 -3.785 1.00 74.69 219 VAL A CA 1
ATOM 1703 C C . VAL A 1 219 ? 14.905 1.550 -4.887 1.00 74.69 219 VAL A C 1
ATOM 1705 O O . VAL A 1 219 ? 14.376 1.545 -5.996 1.00 74.69 219 VAL A O 1
ATOM 1708 N N . LYS A 1 220 ? 16.025 2.246 -4.642 1.00 69.31 220 LYS A N 1
ATOM 1709 C CA . LYS A 1 220 ? 16.699 3.072 -5.662 1.00 69.31 220 LYS A CA 1
ATOM 1710 C C . LYS A 1 220 ? 17.229 2.263 -6.848 1.00 69.31 220 LYS A C 1
ATOM 1712 O O . LYS A 1 220 ? 17.381 2.822 -7.933 1.00 69.31 220 LYS A O 1
ATOM 1717 N N . SER A 1 221 ? 17.538 0.977 -6.652 1.00 73.06 221 SER A N 1
ATOM 1718 C CA . SER A 1 221 ? 17.947 0.085 -7.744 1.00 73.06 221 SER A CA 1
ATOM 1719 C C . SER A 1 221 ? 16.766 -0.368 -8.606 1.00 73.06 221 SER A C 1
ATOM 1721 O O . SER A 1 221 ? 16.964 -0.631 -9.786 1.00 73.06 221 SER A O 1
ATOM 1723 N N . ILE A 1 222 ? 15.550 -0.427 -8.056 1.00 73.31 222 ILE A N 1
ATOM 1724 C CA . ILE A 1 222 ? 14.329 -0.781 -8.798 1.00 73.31 222 ILE A CA 1
ATOM 1725 C C . ILE A 1 222 ? 13.787 0.445 -9.536 1.00 73.31 222 ILE A C 1
ATOM 1727 O O . ILE A 1 222 ? 13.551 0.389 -10.737 1.00 73.31 222 ILE A O 1
ATOM 1731 N N . SER A 1 223 ? 13.665 1.570 -8.831 1.00 66.75 223 SER A N 1
ATOM 1732 C CA . SER A 1 223 ? 13.074 2.796 -9.364 1.00 66.75 223 SER A CA 1
ATOM 1733 C C . SER A 1 223 ? 14.030 3.974 -9.152 1.00 66.75 223 SER A C 1
ATOM 1735 O O . SER A 1 223 ? 13.967 4.641 -8.112 1.00 66.75 223 SER A O 1
ATOM 1737 N N . PRO A 1 224 ? 14.938 4.252 -10.109 1.00 56.97 224 PRO A N 1
ATOM 1738 C CA . PRO A 1 224 ? 15.884 5.363 -10.029 1.00 56.97 224 PRO A CA 1
ATOM 1739 C C . PRO A 1 224 ? 15.143 6.706 -10.138 1.00 56.97 224 PRO A C 1
ATOM 1741 O O . PRO A 1 224 ? 14.996 7.281 -11.209 1.00 56.97 224 PRO A O 1
ATOM 1744 N N . GLY A 1 225 ? 14.641 7.192 -9.006 1.00 50.06 225 GLY A N 1
ATOM 1745 C CA . GLY A 1 225 ? 13.794 8.384 -8.908 1.00 50.06 225 GLY A CA 1
ATOM 1746 C C . GLY A 1 225 ? 12.903 8.370 -7.666 1.00 50.06 225 GLY A C 1
ATOM 1747 O O . GLY A 1 225 ? 12.562 9.427 -7.145 1.00 50.06 225 GLY A O 1
ATOM 1748 N N . VAL A 1 226 ? 12.615 7.181 -7.129 1.00 53.38 226 VAL A N 1
ATOM 1749 C CA . VAL A 1 226 ? 11.936 7.022 -5.843 1.00 53.38 226 VAL A CA 1
ATOM 1750 C C . VAL A 1 226 ? 12.981 7.175 -4.739 1.00 53.38 226 VAL A C 1
ATOM 1752 O O . VAL A 1 226 ? 13.864 6.332 -4.563 1.00 53.38 226 VAL A O 1
ATOM 1755 N N . SER A 1 227 ? 12.914 8.278 -3.992 1.00 52.09 227 SER A N 1
ATOM 1756 C CA . SER A 1 227 ? 13.553 8.322 -2.678 1.00 52.09 227 SER A CA 1
ATOM 1757 C C . SER A 1 227 ? 12.810 7.314 -1.808 1.00 52.09 227 SER A C 1
ATOM 1759 O O . SER A 1 227 ? 11.598 7.430 -1.649 1.00 52.09 227 SER A O 1
ATOM 1761 N N . ALA A 1 228 ? 13.500 6.308 -1.272 1.00 52.31 228 ALA A N 1
ATOM 1762 C CA . ALA A 1 228 ? 12.891 5.188 -0.547 1.00 52.31 228 ALA A CA 1
ATOM 1763 C C . ALA A 1 228 ? 12.248 5.569 0.801 1.00 52.31 228 ALA A C 1
ATOM 1765 O O . ALA A 1 228 ? 12.054 4.719 1.663 1.00 52.31 228 ALA A O 1
ATOM 1766 N N . VAL A 1 229 ? 11.939 6.846 1.012 1.00 52.06 229 VAL A N 1
ATOM 1767 C CA . VAL A 1 229 ? 11.524 7.389 2.300 1.00 52.06 229 VAL A CA 1
ATOM 1768 C C . VAL A 1 229 ? 10.130 8.015 2.236 1.00 52.06 229 VAL A C 1
ATOM 1770 O O . VAL A 1 229 ? 9.817 8.921 3.003 1.00 52.06 229 VAL A O 1
ATOM 1773 N N . THR A 1 230 ? 9.248 7.510 1.374 1.00 58.81 230 THR A N 1
ATOM 1774 C CA . THR A 1 230 ? 7.796 7.660 1.588 1.00 58.81 230 THR A CA 1
ATOM 1775 C C . THR A 1 230 ? 7.164 6.304 1.881 1.00 58.81 230 THR A C 1
ATOM 1777 O O . THR A 1 230 ? 6.130 5.937 1.336 1.00 58.81 230 THR A O 1
ATOM 1780 N N . VAL A 1 231 ? 7.806 5.514 2.747 1.00 64.12 231 VAL A N 1
ATOM 1781 C CA . VAL A 1 231 ? 7.150 4.335 3.316 1.00 64.12 231 VAL A CA 1
ATOM 1782 C C . VAL A 1 231 ? 6.252 4.820 4.444 1.00 64.12 231 VAL A C 1
ATOM 1784 O O . VAL A 1 231 ? 6.724 5.186 5.520 1.00 64.12 231 VAL A O 1
ATOM 1787 N N . LEU A 1 232 ? 4.952 4.851 4.169 1.00 79.50 232 LEU A N 1
ATOM 1788 C CA . LEU A 1 232 ? 3.944 5.054 5.194 1.00 79.50 232 LEU A CA 1
ATOM 1789 C C . LEU A 1 232 ? 3.874 3.787 6.061 1.00 79.50 232 LEU A C 1
ATOM 1791 O O . LEU A 1 232 ? 3.839 2.672 5.540 1.00 79.50 232 LEU A O 1
ATOM 1795 N N . THR A 1 233 ? 3.863 3.948 7.384 1.00 84.69 233 THR A N 1
ATOM 1796 C CA . THR A 1 233 ? 3.759 2.820 8.323 1.00 84.69 233 THR A CA 1
ATOM 1797 C C . THR A 1 233 ? 2.655 3.041 9.348 1.00 84.69 233 THR A C 1
ATOM 1799 O O . THR A 1 233 ? 2.429 4.155 9.805 1.00 84.69 233 THR A O 1
ATOM 1802 N N . GLN A 1 234 ? 1.983 1.966 9.744 1.00 84.19 234 GLN A N 1
ATOM 1803 C CA . GLN A 1 234 ? 0.817 1.965 10.617 1.00 84.19 234 GLN A CA 1
ATOM 1804 C C . GLN A 1 234 ? 0.953 0.851 11.648 1.00 84.19 234 GLN A C 1
ATOM 1806 O O . GLN A 1 234 ? 1.406 -0.262 11.353 1.00 84.19 234 GLN A O 1
ATOM 1811 N N . LYS A 1 235 ? 0.562 1.159 12.882 1.00 81.88 235 LYS A N 1
ATOM 1812 C CA . LYS A 1 235 ? 0.604 0.239 14.022 1.00 81.88 235 LYS A CA 1
ATOM 1813 C C . LYS A 1 235 ? -0.653 0.409 14.884 1.00 81.88 235 LYS A C 1
ATOM 1815 O O . LYS A 1 235 ? -1.184 1.511 14.945 1.00 81.88 235 LYS A O 1
ATOM 1820 N N . PRO A 1 236 ? -1.099 -0.629 15.606 1.00 84.75 236 PRO A N 1
ATOM 1821 C CA . PRO A 1 236 ? -0.686 -2.027 15.471 1.00 84.75 236 PRO A CA 1
ATOM 1822 C C . PRO A 1 236 ? -1.231 -2.651 14.174 1.00 84.75 236 PRO A C 1
ATOM 1824 O O . PRO A 1 236 ? -2.266 -2.232 13.668 1.00 84.75 236 PRO A O 1
ATOM 1827 N N . THR A 1 237 ? -0.554 -3.670 13.638 1.00 74.06 237 THR A N 1
ATOM 1828 C CA . THR A 1 237 ? -0.996 -4.366 12.411 1.00 74.06 237 THR A CA 1
ATOM 1829 C C . THR A 1 237 ? -2.273 -5.177 12.635 1.00 74.06 237 THR A C 1
ATOM 1831 O O . THR A 1 237 ? -3.110 -5.283 11.746 1.00 74.06 237 THR A O 1
ATOM 1834 N N . VAL A 1 238 ? -2.426 -5.751 13.830 1.00 76.00 238 VAL A N 1
ATOM 1835 C CA . VAL A 1 238 ? -3.612 -6.503 14.248 1.00 76.00 238 VAL A CA 1
ATOM 1836 C C . VAL A 1 238 ? -3.851 -6.226 15.724 1.00 76.00 238 VAL A C 1
ATOM 1838 O O . VAL A 1 238 ? -2.912 -6.195 16.519 1.00 76.00 238 VAL A O 1
ATOM 1841 N N . VAL A 1 239 ? -5.113 -6.043 16.095 1.00 81.50 239 VAL A N 1
ATOM 1842 C CA . VAL A 1 239 ? -5.534 -5.879 17.484 1.00 81.50 239 VAL A CA 1
ATOM 1843 C C . VAL A 1 239 ? -6.914 -6.503 17.668 1.00 81.50 239 VAL A C 1
ATOM 1845 O O . VAL A 1 239 ? -7.733 -6.507 16.751 1.00 81.50 239 VAL A O 1
ATOM 1848 N N . SER A 1 240 ? -7.167 -7.074 18.841 1.00 81.75 240 SER A N 1
ATOM 1849 C CA . SER A 1 240 ? -8.462 -7.650 19.209 1.00 81.75 240 SER A CA 1
ATOM 1850 C C . SER A 1 240 ? -8.910 -7.036 20.523 1.00 81.75 240 SER A C 1
ATOM 1852 O O . SER A 1 240 ? -8.179 -7.097 21.508 1.00 81.75 240 SER A O 1
ATOM 1854 N N . LEU A 1 241 ? -10.087 -6.416 20.508 1.00 83.12 241 LEU A N 1
ATOM 1855 C CA . LEU A 1 241 ? -10.659 -5.669 21.625 1.00 83.12 241 LEU A CA 1
ATOM 1856 C C . LEU A 1 241 ? -12.140 -6.013 21.771 1.00 83.12 241 LEU A C 1
ATOM 1858 O O . LEU A 1 241 ? -12.792 -6.469 20.830 1.00 83.12 241 LEU A O 1
ATOM 1862 N N . SER A 1 242 ? -12.657 -5.787 22.967 1.00 82.38 242 SER A N 1
ATOM 1863 C CA . SER A 1 242 ? -14.046 -5.994 23.345 1.00 82.38 242 SER A CA 1
ATOM 1864 C C . SER A 1 242 ? -14.898 -4.757 23.061 1.00 82.38 242 SER A C 1
ATOM 1866 O O . SER A 1 242 ? -14.420 -3.624 22.979 1.00 82.38 242 SER A O 1
ATOM 1868 N N . ARG A 1 243 ? -16.210 -4.974 22.947 1.00 85.94 243 ARG A N 1
ATOM 1869 C CA . ARG A 1 243 ? -17.193 -3.897 22.789 1.00 85.94 243 ARG A CA 1
ATOM 1870 C C . ARG A 1 243 ? -17.068 -2.871 23.922 1.00 85.94 243 ARG A C 1
ATOM 1872 O O . ARG A 1 243 ? -16.992 -3.243 25.089 1.00 85.94 243 ARG A O 1
ATOM 1879 N N . GLY A 1 244 ? -17.117 -1.588 23.572 1.00 84.56 244 GLY A N 1
ATOM 1880 C CA . GLY A 1 244 ? -17.017 -0.470 24.512 1.00 84.56 244 GLY A CA 1
ATOM 1881 C C . GLY A 1 244 ? -15.586 -0.028 24.833 1.00 84.56 244 GLY A C 1
ATOM 1882 O O . GLY A 1 244 ? -15.411 1.061 25.376 1.00 84.56 244 GLY A O 1
ATOM 1883 N N . GLU A 1 245 ? -14.568 -0.809 24.459 1.00 90.00 245 GLU A N 1
ATOM 1884 C CA . GLU A 1 245 ? -13.169 -0.386 24.573 1.00 90.00 245 GLU A CA 1
ATOM 1885 C C . GLU A 1 245 ? -12.818 0.691 23.531 1.00 90.00 245 GLU A C 1
ATOM 1887 O O . GLU A 1 245 ? -13.611 1.012 22.639 1.00 90.00 245 GLU A O 1
ATOM 1892 N N . SER A 1 246 ? -11.619 1.263 23.656 1.00 91.31 246 SER A N 1
ATOM 1893 C CA . SER A 1 246 ? -11.062 2.216 22.696 1.00 91.31 246 SER A CA 1
ATOM 1894 C C . SER A 1 246 ? -9.790 1.659 22.069 1.00 91.31 246 SER A C 1
ATOM 1896 O O . SER A 1 246 ? -8.978 1.034 22.748 1.00 91.31 246 SER A O 1
ATOM 1898 N N . VAL A 1 247 ? -9.578 1.954 20.789 1.00 91.25 247 VAL A N 1
ATOM 1899 C CA . VAL A 1 247 ? -8.337 1.634 20.073 1.00 91.25 247 VAL A CA 1
ATOM 1900 C C . VAL A 1 247 ? -7.654 2.905 19.602 1.00 91.25 247 VAL A C 1
ATOM 1902 O O . VAL A 1 247 ? -8.309 3.877 19.227 1.00 91.25 247 VAL A O 1
ATOM 1905 N N . THR A 1 248 ? -6.325 2.884 19.615 1.00 94.94 248 THR A N 1
ATOM 1906 C CA . THR A 1 248 ? -5.490 3.894 18.967 1.00 94.94 248 THR A CA 1
ATOM 1907 C C . THR A 1 248 ? -4.634 3.211 17.913 1.00 94.94 248 THR A C 1
ATOM 1909 O O . THR A 1 248 ? -3.963 2.226 18.212 1.00 94.94 248 THR A O 1
ATOM 1912 N N . MET A 1 249 ? -4.680 3.735 16.694 1.00 93.50 249 MET A N 1
ATOM 1913 C CA . MET A 1 249 ? -3.824 3.323 15.588 1.00 93.50 249 MET A CA 1
ATOM 1914 C C . MET A 1 249 ? -2.910 4.484 15.224 1.00 93.50 249 MET A C 1
ATOM 1916 O O . MET A 1 249 ? -3.387 5.595 14.997 1.00 93.50 249 MET A O 1
ATOM 1920 N N . ASP A 1 250 ? -1.612 4.229 15.189 1.00 92.50 250 ASP A N 1
ATOM 1921 C CA . ASP A 1 250 ? -0.579 5.168 14.774 1.00 92.50 250 ASP A CA 1
ATOM 1922 C C . ASP A 1 250 ? -0.341 5.048 13.269 1.00 92.50 250 ASP A C 1
ATOM 1924 O O . ASP A 1 250 ? -0.365 3.944 12.736 1.00 92.50 250 ASP A O 1
ATOM 1928 N N . CYS A 1 251 ? -0.073 6.173 12.612 1.00 91.19 251 CYS A N 1
ATOM 1929 C CA . CYS A 1 251 ? 0.270 6.291 11.202 1.00 91.19 251 CYS A CA 1
ATOM 1930 C C . CYS A 1 251 ? 1.434 7.273 11.037 1.00 91.19 251 CYS A C 1
ATOM 1932 O O . CYS A 1 251 ? 1.282 8.465 11.300 1.00 91.19 251 CYS A O 1
ATOM 1934 N N . ASN A 1 252 ? 2.586 6.790 10.592 1.00 91.88 252 ASN A N 1
ATOM 1935 C CA . ASN A 1 252 ? 3.748 7.598 10.251 1.00 91.88 252 ASN A CA 1
ATOM 1936 C C . ASN A 1 252 ? 3.797 7.769 8.730 1.00 91.88 252 ASN A C 1
ATOM 1938 O O . ASN A 1 252 ? 3.912 6.792 7.993 1.00 91.88 252 ASN A O 1
ATOM 1942 N N . LEU A 1 253 ? 3.718 9.015 8.267 1.00 87.69 253 LEU A N 1
ATOM 1943 C CA . LEU A 1 253 ? 3.703 9.384 6.849 1.00 87.69 253 LEU A CA 1
ATOM 1944 C C . LEU A 1 253 ? 5.107 9.391 6.199 1.00 87.69 253 LEU A C 1
ATOM 1946 O O . LEU A 1 253 ? 5.292 9.959 5.121 1.00 87.69 253 LEU A O 1
ATOM 1950 N N . GLY A 1 254 ? 6.118 8.812 6.850 1.00 84.81 254 GLY A N 1
ATOM 1951 C CA . GLY A 1 254 ? 7.506 8.832 6.401 1.00 84.81 254 GLY A CA 1
ATOM 1952 C C . GLY A 1 254 ? 8.064 10.256 6.353 1.00 84.81 254 GLY A C 1
ATOM 1953 O O . GLY A 1 254 ? 7.970 11.016 7.321 1.00 84.81 254 GLY A O 1
ATOM 1954 N N . THR A 1 255 ? 8.633 10.642 5.207 1.00 81.00 255 THR A N 1
ATOM 1955 C CA . THR A 1 255 ? 9.138 12.012 4.984 1.00 81.00 255 THR A CA 1
ATOM 1956 C C . THR A 1 255 ? 8.053 13.044 4.688 1.00 81.00 255 THR A C 1
ATOM 1958 O O . THR A 1 255 ? 8.346 14.244 4.635 1.00 81.00 255 THR A O 1
ATOM 1961 N N . VAL A 1 256 ? 6.790 12.633 4.537 1.00 79.62 256 VAL A N 1
ATOM 1962 C CA . VAL A 1 256 ? 5.692 13.555 4.242 1.00 79.62 256 VAL A CA 1
ATOM 1963 C C . VAL A 1 256 ? 5.242 14.257 5.528 1.00 79.62 256 VAL A C 1
ATOM 1965 O O . VAL A 1 256 ? 4.478 13.725 6.325 1.00 79.62 256 VAL A O 1
ATOM 1968 N N . THR A 1 257 ? 5.704 15.492 5.726 1.00 76.44 257 THR A N 1
ATOM 1969 C CA . THR A 1 257 ? 5.504 16.256 6.977 1.00 76.44 257 THR A CA 1
ATOM 1970 C C . THR A 1 257 ? 4.476 17.387 6.884 1.00 76.44 257 THR A C 1
ATOM 1972 O O . THR A 1 257 ? 3.960 17.838 7.897 1.00 76.44 257 THR A O 1
ATOM 1975 N N . ASN A 1 258 ? 4.139 17.875 5.688 1.00 79.31 258 ASN A N 1
ATOM 1976 C CA . ASN A 1 258 ? 3.221 19.013 5.514 1.00 79.31 258 ASN A CA 1
ATOM 1977 C C . ASN A 1 258 ? 1.921 18.611 4.804 1.00 79.31 258 ASN A C 1
ATOM 1979 O O . ASN A 1 258 ? 1.426 19.299 3.908 1.00 79.31 258 ASN A O 1
ATOM 1983 N N . ARG A 1 259 ? 1.404 17.431 5.144 1.00 85.25 259 ARG A N 1
ATOM 1984 C CA . ARG A 1 259 ? 0.181 16.878 4.558 1.00 85.25 259 ARG A CA 1
ATOM 1985 C C . ARG A 1 259 ? -0.706 16.282 5.630 1.00 85.25 259 ARG A C 1
ATOM 1987 O O . ARG A 1 259 ? -0.262 15.980 6.734 1.00 85.25 259 ARG A O 1
ATOM 1994 N N . ALA A 1 260 ? -1.984 16.194 5.294 1.00 88.81 260 ALA A N 1
ATOM 1995 C CA . ALA A 1 260 ? -3.001 15.598 6.136 1.00 88.81 260 ALA A CA 1
ATOM 1996 C C . ALA A 1 260 ? -2.952 14.075 6.064 1.00 88.81 260 ALA A C 1
ATOM 1998 O O . ALA A 1 260 ? -2.660 13.519 5.006 1.00 88.81 260 ALA A O 1
ATOM 1999 N N . ALA A 1 261 ? -3.340 13.430 7.158 1.00 92.69 261 ALA A N 1
ATOM 2000 C CA . ALA A 1 261 ? -3.658 12.015 7.145 1.00 92.69 261 ALA A CA 1
ATOM 2001 C C . ALA A 1 261 ? -5.116 11.805 6.719 1.00 92.69 261 ALA A C 1
ATOM 2003 O O . ALA A 1 261 ? -6.034 12.505 7.166 1.00 92.69 261 ALA A O 1
ATOM 2004 N N . LEU A 1 262 ? -5.314 10.812 5.861 1.00 94.31 262 LEU A N 1
ATOM 2005 C CA . LEU A 1 262 ? -6.603 10.259 5.479 1.00 94.31 262 LEU A CA 1
ATOM 2006 C C . LEU A 1 262 ? -6.755 8.911 6.152 1.00 94.31 262 LEU A C 1
ATOM 2008 O O . LEU A 1 262 ? -5.801 8.146 6.188 1.00 94.31 262 LEU A O 1
ATOM 2012 N N . TRP A 1 263 ? -7.953 8.614 6.634 1.00 95.81 263 TRP A N 1
ATOM 2013 C CA . TRP A 1 263 ? -8.277 7.326 7.225 1.00 95.81 263 TRP A CA 1
ATOM 2014 C C . TRP A 1 263 ? -9.432 6.677 6.482 1.00 95.81 263 TRP A C 1
ATOM 2016 O O . TRP A 1 263 ? -10.455 7.317 6.218 1.00 95.81 263 TRP A O 1
ATOM 2026 N N . TYR A 1 264 ? -9.268 5.394 6.192 1.00 92.44 264 TYR A N 1
ATOM 2027 C CA . TYR A 1 264 ? -10.256 4.547 5.547 1.00 92.44 264 TYR A CA 1
ATOM 2028 C C . TYR A 1 264 ? -10.543 3.321 6.403 1.00 92.44 264 TYR A C 1
ATOM 2030 O O . TYR A 1 264 ? -9.692 2.859 7.158 1.00 92.44 264 TYR A O 1
ATOM 2038 N N . LYS A 1 265 ? -11.757 2.797 6.264 1.00 92.56 265 LYS A N 1
ATOM 2039 C CA . LYS A 1 265 ? -12.232 1.567 6.893 1.00 92.56 265 LYS A CA 1
ATOM 2040 C C . LYS A 1 265 ? -12.726 0.625 5.808 1.00 92.56 265 LYS A C 1
ATOM 2042 O O . LYS A 1 265 ? -13.542 1.026 4.984 1.00 92.56 265 LYS A O 1
ATOM 2047 N N . GLN A 1 266 ? -12.298 -0.627 5.832 1.00 87.31 266 GLN A N 1
ATOM 2048 C CA . GLN A 1 266 ? -12.762 -1.655 4.912 1.00 87.31 266 GLN A CA 1
ATOM 2049 C C . GLN A 1 266 ? -13.140 -2.917 5.680 1.00 87.31 266 GLN A C 1
ATOM 2051 O O . GLN A 1 266 ? -12.308 -3.579 6.297 1.00 87.31 266 GLN A O 1
ATOM 2056 N N . VAL A 1 267 ? -14.423 -3.261 5.632 1.00 83.69 267 VAL A N 1
ATOM 2057 C CA . VAL A 1 267 ? -14.890 -4.575 6.082 1.00 83.69 267 VAL A CA 1
ATOM 2058 C C . VAL A 1 267 ? -14.487 -5.637 5.048 1.00 83.69 267 VAL A C 1
ATOM 2060 O O . VAL A 1 267 ? -14.448 -5.317 3.856 1.00 83.69 267 VAL A O 1
ATOM 2063 N N . PRO A 1 268 ? -14.200 -6.889 5.447 1.00 79.69 268 PRO A N 1
ATOM 2064 C CA . PRO A 1 268 ? -13.863 -7.952 4.500 1.00 79.69 268 PRO A CA 1
ATOM 2065 C C . PRO A 1 268 ? -14.909 -8.084 3.381 1.00 79.69 268 PRO A C 1
ATOM 2067 O O . PRO A 1 268 ? -16.103 -8.197 3.653 1.00 79.69 268 PRO A O 1
ATOM 2070 N N . GLY A 1 269 ? -14.464 -8.036 2.122 1.00 78.81 269 GLY A N 1
ATOM 2071 C CA . GLY A 1 269 ? -15.340 -8.087 0.942 1.00 78.81 269 GLY A CA 1
ATOM 2072 C C . GLY A 1 269 ? -16.130 -6.801 0.648 1.00 78.81 269 GLY A C 1
ATOM 2073 O O . GLY A 1 269 ? -16.905 -6.773 -0.304 1.00 78.81 269 GLY A O 1
ATOM 2074 N N . GLY A 1 270 ? -15.950 -5.740 1.439 1.00 81.94 270 GLY A N 1
ATOM 2075 C CA . GLY A 1 270 ? -16.556 -4.428 1.219 1.00 81.94 270 GLY A CA 1
ATOM 2076 C C . GLY A 1 270 ? -15.644 -3.452 0.473 1.00 81.94 270 GLY A C 1
ATOM 2077 O O . GLY A 1 270 ? -14.446 -3.684 0.305 1.00 81.94 270 GLY A O 1
ATOM 2078 N N . VAL A 1 271 ? -16.212 -2.317 0.061 1.00 88.44 271 VAL A N 1
ATOM 2079 C CA . VAL A 1 271 ? -15.451 -1.191 -0.504 1.00 88.44 271 VAL A CA 1
ATOM 2080 C C . VAL A 1 271 ? -14.843 -0.324 0.608 1.00 88.44 271 VAL A C 1
ATOM 2082 O O . VAL A 1 271 ? -15.476 -0.175 1.659 1.00 88.44 271 VAL A O 1
ATOM 2085 N N . PRO A 1 272 ? -13.655 0.278 0.404 1.00 87.81 272 PRO A N 1
ATOM 2086 C CA . PRO A 1 272 ? -13.085 1.226 1.356 1.00 87.81 272 PRO A CA 1
ATOM 2087 C C . PRO A 1 272 ? -14.017 2.417 1.608 1.00 87.81 272 PRO A C 1
ATOM 2089 O O . PRO A 1 272 ? -14.438 3.120 0.689 1.00 87.81 272 PRO A O 1
ATOM 2092 N N . GLN A 1 273 ? -14.328 2.661 2.875 1.00 92.25 273 GLN A N 1
ATOM 2093 C CA . GLN A 1 273 ? -15.140 3.778 3.337 1.00 92.25 273 GLN A CA 1
ATOM 2094 C C . GLN A 1 273 ? -14.233 4.869 3.886 1.00 92.25 273 GLN A C 1
ATOM 2096 O O . GLN A 1 273 ? -13.392 4.614 4.747 1.00 92.25 273 GLN A O 1
ATOM 2101 N N . PHE A 1 274 ? -14.414 6.096 3.409 1.00 94.12 274 PHE A N 1
ATOM 2102 C CA . PHE A 1 274 ? -13.708 7.252 3.948 1.00 94.12 274 PHE A CA 1
ATOM 2103 C C . PHE A 1 274 ? -14.189 7.543 5.376 1.00 94.12 274 PHE A C 1
ATOM 2105 O O . PHE A 1 274 ? -15.378 7.778 5.585 1.00 94.12 274 PHE A O 1
ATOM 2112 N N . VAL A 1 275 ? -13.272 7.537 6.345 1.00 96.06 275 VAL A N 1
ATOM 2113 C CA . VAL A 1 275 ? -13.562 7.800 7.763 1.00 96.06 275 VAL A CA 1
ATOM 2114 C C . VAL A 1 275 ? -13.382 9.281 8.056 1.00 96.06 275 VAL A C 1
ATOM 2116 O O . VAL A 1 275 ? -14.339 9.965 8.426 1.00 96.06 275 VAL A O 1
ATOM 2119 N N . LEU A 1 276 ? -12.158 9.788 7.885 1.00 96.19 276 LEU A N 1
ATOM 2120 C CA . LEU A 1 276 ? -11.841 11.195 8.097 1.00 96.19 276 LEU A CA 1
ATOM 2121 C C . LEU A 1 276 ? -10.567 11.638 7.372 1.00 96.19 276 LEU A C 1
ATOM 2123 O O . LEU A 1 276 ? -9.716 10.830 7.010 1.00 96.19 276 LEU A O 1
ATOM 2127 N N . TYR A 1 277 ? -10.438 12.951 7.212 1.00 93.62 277 TYR A N 1
ATOM 2128 C CA . TYR A 1 277 ? -9.254 13.664 6.743 1.00 93.62 277 TYR A CA 1
ATOM 2129 C C . TYR A 1 277 ? -8.923 14.746 7.762 1.00 93.62 277 TYR A C 1
ATOM 2131 O O . TYR A 1 277 ? -9.800 15.541 8.135 1.00 93.62 277 TYR A O 1
ATOM 2139 N N . TRP A 1 278 ? -7.661 14.812 8.180 1.00 94.88 278 TRP A N 1
ATOM 2140 C CA . TRP A 1 278 ? -7.221 15.855 9.092 1.00 94.88 278 TRP A CA 1
ATOM 2141 C C . TRP A 1 278 ? -5.750 16.229 8.923 1.00 94.88 278 TRP A C 1
ATOM 2143 O O . TRP A 1 278 ? -4.873 15.379 8.792 1.00 94.88 278 TRP A O 1
ATOM 2153 N N . TYR A 1 279 ? -5.498 17.536 8.954 1.00 92.31 279 TYR A N 1
ATOM 2154 C CA . TYR A 1 279 ? -4.166 18.129 8.961 1.00 92.31 279 TYR A CA 1
ATOM 2155 C C . TYR A 1 279 ? -3.856 18.644 10.363 1.00 92.31 279 TYR A C 1
ATOM 2157 O O . TYR A 1 279 ? -4.671 19.374 10.923 1.00 92.31 279 TYR A O 1
ATOM 2165 N N . HIS A 1 280 ? -2.680 18.328 10.905 1.00 86.19 280 HIS A N 1
ATOM 2166 C CA . HIS A 1 280 ? -2.340 18.648 12.294 1.00 86.19 280 HIS A CA 1
ATOM 2167 C C . HIS A 1 280 ? -2.403 20.147 12.645 1.00 86.19 280 HIS A C 1
ATOM 2169 O O . HIS A 1 280 ? -2.692 20.501 13.785 1.00 86.19 280 HIS A O 1
ATOM 2175 N N . GLY A 1 281 ? -2.188 21.035 11.667 1.00 85.50 281 GLY A N 1
ATOM 2176 C CA . GLY A 1 281 ? -2.327 22.487 11.829 1.00 85.50 281 GLY A CA 1
ATOM 2177 C C . GLY A 1 281 ? -3.746 23.037 11.615 1.00 85.50 281 GLY A C 1
ATOM 2178 O O . GLY A 1 281 ? -3.928 24.252 11.611 1.00 85.50 281 GLY A O 1
ATOM 2179 N N . SER A 1 282 ? -4.747 22.182 11.389 1.00 87.38 282 SER A N 1
ATOM 2180 C CA . SER A 1 282 ? -6.141 22.566 11.136 1.00 87.38 282 SER A CA 1
ATOM 2181 C C . SER A 1 282 ? -7.016 22.329 12.367 1.00 87.38 282 SER A C 1
ATOM 2183 O O . SER A 1 282 ? -6.984 21.259 12.970 1.00 87.38 282 SER A O 1
ATOM 2185 N N . SER A 1 283 ? -7.890 23.284 12.691 1.00 83.88 283 SER A N 1
ATOM 2186 C CA . SER A 1 283 ? -8.977 23.080 13.664 1.00 83.88 283 SER A CA 1
ATOM 2187 C C . SER A 1 283 ? -10.178 22.331 13.074 1.00 83.88 283 SER A C 1
ATOM 2189 O O . SER A 1 283 ? -11.046 21.865 13.810 1.00 83.88 283 SER A O 1
ATOM 2191 N N . TYR A 1 284 ? -10.239 22.217 11.747 1.00 88.00 284 TYR A N 1
ATOM 2192 C CA . TYR A 1 284 ? -11.307 21.545 11.020 1.00 88.00 284 TYR A CA 1
ATOM 2193 C C . TYR A 1 284 ? -10.911 20.114 10.642 1.00 88.00 284 TYR A C 1
ATOM 2195 O O . TYR A 1 284 ? -9.841 19.894 10.065 1.00 88.00 284 TYR A O 1
ATOM 2203 N N . VAL A 1 285 ? -11.813 19.169 10.916 1.00 93.00 285 VAL A N 1
ATOM 2204 C CA . VAL A 1 285 ? -11.748 17.758 10.511 1.00 93.00 285 VAL A CA 1
ATOM 2205 C C . VAL A 1 285 ? -12.877 17.498 9.518 1.00 93.00 285 VAL A C 1
ATOM 2207 O O . VAL A 1 285 ? -14.028 17.854 9.780 1.00 93.00 285 VAL A O 1
ATOM 2210 N N . LYS A 1 286 ? -12.572 16.844 8.395 1.00 94.69 286 LYS A N 1
ATOM 2211 C CA . LYS A 1 286 ? -13.592 16.391 7.444 1.00 94.69 286 LYS A CA 1
ATOM 2212 C C . LYS A 1 286 ? -13.895 14.922 7.703 1.00 94.69 286 LYS A C 1
ATOM 2214 O O . LYS A 1 286 ? -12.987 14.106 7.619 1.00 94.69 286 LYS A O 1
ATOM 2219 N N . TYR A 1 287 ? -15.155 14.592 7.958 1.00 96.62 287 TYR A N 1
ATOM 2220 C CA . TYR A 1 287 ? -15.607 13.214 8.149 1.00 96.62 287 TYR A CA 1
ATOM 2221 C C . TYR A 1 287 ? -16.303 12.668 6.904 1.00 96.62 287 TYR A C 1
ATOM 2223 O O . TYR A 1 287 ? -16.888 13.425 6.123 1.00 96.62 287 TYR A O 1
ATOM 2231 N N . GLY A 1 288 ? -16.240 11.352 6.724 1.00 92.31 288 GLY A N 1
ATOM 2232 C CA . GLY A 1 288 ? -17.096 10.643 5.784 1.00 92.31 288 GLY A CA 1
ATOM 2233 C C . GLY A 1 288 ? -18.490 10.375 6.343 1.00 92.31 288 GLY A C 1
ATOM 2234 O O . GLY A 1 288 ? -18.774 10.591 7.522 1.00 92.31 288 GLY A O 1
ATOM 2235 N N . SER A 1 289 ? -19.381 9.901 5.474 1.00 93.31 289 SER A N 1
ATOM 2236 C CA . SER A 1 289 ? -20.756 9.579 5.861 1.00 93.31 289 SER A CA 1
ATOM 2237 C C . SER A 1 289 ? -20.777 8.490 6.935 1.00 93.31 289 SER A C 1
ATOM 2239 O O . SER A 1 289 ? -20.145 7.450 6.767 1.00 93.31 289 SER A O 1
ATOM 2241 N N . GLY A 1 290 ? -21.506 8.725 8.028 1.00 92.81 290 GLY A N 1
ATOM 2242 C CA . GLY A 1 290 ? -21.621 7.775 9.140 1.00 92.81 290 GLY A CA 1
ATOM 2243 C C . GLY A 1 290 ? -20.496 7.847 10.179 1.00 92.81 290 GLY A C 1
ATOM 2244 O O . GLY A 1 290 ? -20.548 7.108 11.159 1.00 92.81 290 GLY A O 1
ATOM 2245 N N . PHE A 1 291 ? -19.521 8.749 10.018 1.00 95.50 291 PHE A N 1
ATOM 2246 C CA . PHE A 1 291 ? -18.420 8.942 10.965 1.00 95.50 291 PHE A CA 1
ATOM 2247 C C . PHE A 1 291 ? -18.469 10.337 11.592 1.00 95.50 291 PHE A C 1
ATOM 2249 O O . PHE A 1 291 ? -18.769 11.324 10.922 1.00 95.50 291 PHE A O 1
ATOM 2256 N N . SER A 1 292 ? -18.163 10.436 12.886 1.00 95.62 292 SER A N 1
ATOM 2257 C CA . SER A 1 292 ? -18.084 11.723 13.581 1.00 95.62 292 SER A CA 1
ATOM 2258 C C . SER A 1 292 ? -17.285 11.645 14.885 1.00 95.62 292 SER A C 1
ATOM 2260 O O . SER A 1 292 ? -17.071 10.577 15.468 1.00 95.62 292 SER A O 1
ATOM 2262 N N . SER A 1 293 ? -16.897 12.819 15.382 1.00 93.19 293 SER A N 1
ATOM 2263 C CA . SER A 1 293 ? -16.457 13.021 16.766 1.00 93.19 293 SER A CA 1
ATOM 2264 C C . SER A 1 293 ? -17.623 12.789 17.754 1.00 93.19 293 SER A C 1
ATOM 2266 O O . SER A 1 293 ? -18.778 13.009 17.372 1.00 93.19 293 SER A O 1
ATOM 2268 N N . PRO A 1 294 ? -17.375 12.335 19.003 1.00 93.94 294 PRO A N 1
ATOM 2269 C CA . PRO A 1 294 ? -16.070 12.006 19.596 1.00 93.94 294 PRO A CA 1
ATOM 2270 C C . PRO A 1 294 ? -15.627 10.554 19.375 1.00 93.94 294 PRO A C 1
ATOM 2272 O O . PRO A 1 294 ? -14.562 10.161 19.858 1.00 93.94 294 PRO A O 1
ATOM 2275 N N . ARG A 1 295 ? -16.426 9.737 18.671 1.00 95.19 295 ARG A N 1
ATOM 2276 C CA . ARG A 1 295 ? -16.089 8.326 18.446 1.00 95.19 295 ARG A CA 1
ATOM 2277 C C . ARG A 1 295 ? -14.851 8.172 17.583 1.00 95.19 295 ARG A C 1
ATOM 2279 O O . ARG A 1 295 ? -13.943 7.477 18.006 1.00 95.19 295 ARG A O 1
ATOM 2286 N N . PHE A 1 296 ? -14.785 8.852 16.442 1.00 95.81 296 PHE A N 1
ATOM 2287 C CA . PHE A 1 296 ? -13.613 8.840 15.568 1.00 95.81 296 PHE A CA 1
ATOM 2288 C C . PHE A 1 296 ? -12.872 10.167 15.701 1.00 95.81 296 PHE A C 1
ATOM 2290 O O . PHE A 1 296 ? -13.397 11.219 15.330 1.00 95.81 296 PHE A O 1
ATOM 2297 N N . THR A 1 297 ? -11.656 10.132 16.237 1.00 95.56 297 THR A N 1
ATOM 2298 C CA . THR A 1 297 ? -10.843 11.332 16.470 1.00 95.56 297 THR A CA 1
ATOM 2299 C C . THR A 1 297 ? -9.447 11.129 15.912 1.00 95.56 297 THR A C 1
ATOM 2301 O O . THR A 1 297 ? -8.847 10.082 16.133 1.00 95.56 297 THR A O 1
ATOM 2304 N N . SER A 1 298 ? -8.910 12.133 15.218 1.00 95.38 298 SER A N 1
ATOM 2305 C CA . SER A 1 298 ? -7.513 12.117 14.792 1.00 95.38 298 SER A CA 1
ATOM 2306 C C . SER A 1 298 ? -6.666 13.042 15.652 1.00 95.38 298 SER A C 1
ATOM 2308 O O . SER A 1 298 ? -7.101 14.134 16.012 1.00 95.38 298 SER A O 1
ATOM 2310 N N . THR A 1 299 ? -5.470 12.583 16.003 1.00 95.00 299 THR A N 1
ATOM 2311 C CA . THR A 1 299 ? -4.463 13.362 16.733 1.00 95.00 299 THR A CA 1
ATOM 2312 C C . THR A 1 299 ? -3.107 13.216 16.049 1.00 95.00 299 THR A C 1
ATOM 2314 O O . THR A 1 299 ? -2.990 12.493 15.061 1.00 95.00 299 THR A O 1
ATOM 2317 N N . HIS A 1 300 ? -2.088 13.925 16.529 1.00 95.19 300 HIS A N 1
ATOM 2318 C CA . HIS A 1 300 ? -0.731 13.818 15.998 1.00 95.19 300 HIS A CA 1
ATOM 2319 C C . HIS A 1 300 ? 0.296 13.851 17.128 1.00 95.19 300 HIS A C 1
ATOM 2321 O O . HIS A 1 300 ? 0.034 14.401 18.199 1.00 95.19 300 HIS A O 1
ATOM 2327 N N . GLN A 1 301 ? 1.454 13.249 16.874 1.00 93.56 301 GLN A N 1
ATOM 2328 C CA . GLN A 1 301 ? 2.632 13.312 17.741 1.00 93.56 301 GLN A CA 1
ATOM 2329 C C . GLN A 1 301 ? 3.706 14.234 17.160 1.00 93.56 301 GLN A C 1
ATOM 2331 O O . GLN A 1 301 ? 4.476 14.843 17.898 1.00 93.56 301 GLN A O 1
ATOM 2336 N N . SER A 1 302 ? 3.752 14.326 15.832 1.00 90.44 302 SER A N 1
ATOM 2337 C CA . SER A 1 302 ? 4.697 15.129 15.068 1.00 90.44 302 SER A CA 1
ATOM 2338 C C . SER A 1 302 ? 4.035 15.587 13.765 1.00 90.44 302 SER A C 1
ATOM 2340 O O . SER A 1 302 ? 2.853 15.335 13.529 1.00 90.44 302 SER A O 1
ATOM 2342 N N . THR A 1 303 ? 4.785 16.268 12.906 1.00 87.25 303 THR A N 1
ATOM 2343 C CA . THR A 1 303 ? 4.284 16.728 11.607 1.00 87.25 303 THR A CA 1
ATOM 2344 C C . THR A 1 303 ? 3.989 15.577 10.632 1.00 87.25 303 THR A C 1
ATOM 2346 O O . THR A 1 303 ? 3.169 15.750 9.731 1.00 87.25 303 THR A O 1
ATOM 2349 N N . SER A 1 304 ? 4.589 14.395 10.827 1.00 88.00 304 SER A N 1
ATOM 2350 C CA . SER A 1 304 ? 4.341 13.182 10.029 1.00 88.00 304 SER A CA 1
ATOM 2351 C C . SER A 1 304 ? 3.723 12.021 10.817 1.00 88.00 304 SER A C 1
ATOM 2353 O O . SER A 1 304 ? 3.277 11.059 10.199 1.00 88.00 304 SER A O 1
ATOM 2355 N N . ASP A 1 305 ? 3.641 12.094 12.149 1.00 93.31 305 ASP A N 1
ATOM 2356 C CA . ASP A 1 305 ? 3.040 11.050 12.989 1.00 93.31 305 ASP A CA 1
ATOM 2357 C C . ASP A 1 305 ? 1.608 11.404 13.382 1.00 93.31 305 ASP A C 1
ATOM 2359 O O . ASP A 1 305 ? 1.378 12.238 14.261 1.00 93.31 305 ASP A O 1
ATOM 2363 N N . TYR A 1 306 ? 0.643 10.720 12.782 1.00 95.12 306 TYR A N 1
ATOM 2364 C CA . TYR A 1 306 ? -0.780 10.844 13.064 1.00 95.12 306 TYR A CA 1
ATOM 2365 C C . TYR A 1 306 ? -1.298 9.648 13.856 1.00 95.12 306 TYR A C 1
ATOM 2367 O O . TYR A 1 306 ? -0.721 8.565 13.841 1.00 95.12 306 TYR A O 1
ATOM 2375 N N . ARG A 1 307 ? -2.431 9.829 14.533 1.00 96.81 307 ARG A N 1
ATOM 2376 C CA . ARG A 1 307 ? -3.185 8.737 15.150 1.00 96.81 307 ARG A CA 1
ATOM 2377 C C . ARG A 1 307 ? -4.658 8.817 14.802 1.00 96.81 307 ARG A C 1
ATOM 2379 O O . ARG A 1 307 ? -5.209 9.918 14.725 1.00 96.81 307 ARG A O 1
ATOM 2386 N N . LEU A 1 308 ? -5.300 7.663 14.686 1.00 96.94 308 LEU A N 1
ATOM 2387 C CA . LEU A 1 308 ? -6.748 7.511 14.739 1.00 96.94 308 LEU A CA 1
ATOM 2388 C C . LEU A 1 308 ? -7.130 6.850 16.058 1.00 96.94 308 LEU A C 1
ATOM 2390 O O . LEU A 1 308 ? -6.671 5.759 16.382 1.00 96.94 308 LEU A O 1
ATOM 2394 N N . MET A 1 309 ? -7.996 7.519 16.805 1.00 96.56 309 MET A N 1
ATOM 2395 C CA . MET A 1 309 ? -8.617 7.002 18.011 1.00 96.56 309 MET A CA 1
ATOM 2396 C C . MET A 1 309 ? -10.072 6.669 17.707 1.00 96.56 309 MET A C 1
ATOM 2398 O O . MET A 1 309 ? -10.817 7.535 17.237 1.00 96.56 309 MET A O 1
ATOM 2402 N N . ILE A 1 310 ? -10.467 5.431 17.995 1.00 96.06 310 ILE A N 1
ATOM 2403 C CA . ILE A 1 310 ? -11.855 4.976 17.901 1.00 96.06 310 ILE A CA 1
ATOM 2404 C C . ILE A 1 310 ? -12.326 4.643 19.311 1.00 96.06 310 ILE A C 1
ATOM 2406 O O . ILE A 1 310 ? -11.776 3.752 19.955 1.00 96.06 310 ILE A O 1
ATOM 2410 N N . ASN A 1 311 ? -13.323 5.380 19.792 1.00 93.94 311 ASN A N 1
ATOM 2411 C CA . ASN A 1 311 ? -13.889 5.230 21.127 1.00 93.94 311 ASN A CA 1
ATOM 2412 C C . ASN A 1 311 ? -15.215 4.473 21.100 1.00 93.94 311 ASN A C 1
ATOM 2414 O O . ASN A 1 311 ? -16.018 4.654 20.177 1.00 93.94 311 ASN A O 1
ATOM 2418 N N . ASN A 1 312 ? -15.469 3.723 22.177 1.00 92.25 312 ASN A N 1
ATOM 2419 C CA . ASN A 1 312 ? -16.687 2.940 22.375 1.00 92.25 312 ASN A CA 1
ATOM 2420 C C . ASN A 1 312 ? -16.937 1.998 21.187 1.00 92.25 312 ASN A C 1
ATOM 2422 O O . ASN A 1 312 ? -17.900 2.174 20.439 1.00 92.25 312 ASN A O 1
ATOM 2426 N N . LEU A 1 313 ? -16.016 1.050 20.990 1.00 91.81 313 LEU A N 1
ATOM 2427 C CA . LEU A 1 313 ? -16.034 0.102 19.878 1.00 91.81 313 LEU A CA 1
ATOM 2428 C C . LEU A 1 313 ? -17.342 -0.693 19.812 1.00 91.81 313 LEU A C 1
ATOM 2430 O O . LEU A 1 313 ? -17.855 -1.171 20.828 1.00 91.81 313 LEU A O 1
ATOM 2434 N N . GLU A 1 314 ? -17.845 -0.878 18.596 1.00 89.00 314 GLU A N 1
ATOM 2435 C CA . GLU A 1 314 ? -19.021 -1.687 18.274 1.00 89.00 314 GLU A CA 1
ATOM 2436 C C . GLU A 1 314 ? -18.654 -2.827 17.314 1.00 89.00 314 GLU A C 1
ATOM 2438 O O . GLU A 1 314 ? -17.607 -2.802 16.676 1.00 89.00 314 GLU A O 1
ATOM 2443 N N . GLU A 1 315 ? -19.523 -3.833 17.171 1.00 80.88 315 GLU A N 1
ATOM 2444 C CA . GLU A 1 315 ? -19.269 -4.979 16.275 1.00 80.88 315 GLU A CA 1
ATOM 2445 C C . GLU A 1 315 ? -18.989 -4.544 14.831 1.00 80.88 315 GLU A C 1
ATOM 2447 O O . GLU A 1 315 ? -18.106 -5.088 14.169 1.00 80.88 315 GLU A O 1
ATOM 2452 N N . GLY A 1 316 ? -19.686 -3.501 14.368 1.00 84.25 316 GLY A N 1
ATOM 2453 C CA . GLY A 1 316 ? -19.483 -2.929 13.042 1.00 84.25 316 GLY A CA 1
ATOM 2454 C C . GLY A 1 316 ? -18.115 -2.274 12.843 1.00 84.25 316 GLY A C 1
ATOM 2455 O O . GLY A 1 316 ? -17.778 -1.956 11.706 1.00 84.25 316 GLY A O 1
ATOM 2456 N N . ASP A 1 317 ? -17.323 -2.053 13.898 1.00 87.50 317 ASP A N 1
ATOM 2457 C CA . ASP A 1 317 ? -15.968 -1.496 13.811 1.00 87.50 317 ASP A CA 1
ATOM 2458 C C . ASP A 1 317 ? -14.904 -2.532 13.462 1.00 87.50 317 ASP A C 1
ATOM 2460 O O . ASP A 1 317 ? -13.788 -2.134 13.128 1.00 87.50 317 ASP A O 1
ATOM 2464 N N . SER A 1 318 ? -15.253 -3.822 13.467 1.00 87.50 318 SER A N 1
ATOM 2465 C CA . SER A 1 318 ? -14.380 -4.892 12.991 1.00 87.50 318 SER A CA 1
ATOM 2466 C C . SER A 1 318 ? -14.140 -4.754 11.485 1.00 87.50 318 SER A C 1
ATOM 2468 O O . S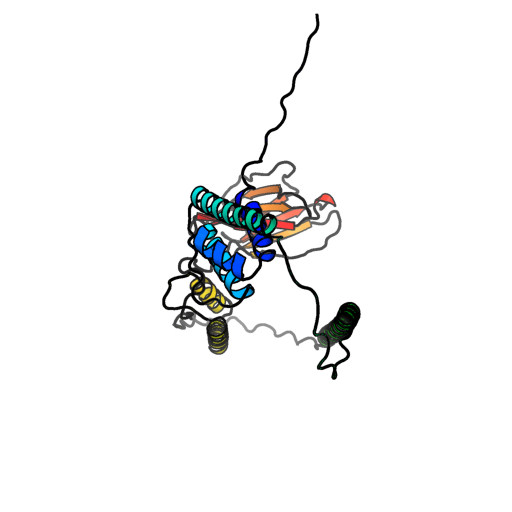ER A 1 318 ? -15.017 -5.011 10.659 1.00 87.50 318 SER A O 1
ATOM 2470 N N . ALA A 1 319 ? -12.954 -4.272 11.134 1.00 89.69 319 ALA A N 1
ATOM 2471 C CA . ALA A 1 319 ? -12.553 -3.945 9.775 1.00 89.69 319 ALA A CA 1
ATOM 2472 C C . ALA A 1 319 ? -11.031 -3.781 9.711 1.00 89.69 319 ALA A C 1
ATOM 2474 O O . ALA A 1 319 ? -10.366 -3.643 10.740 1.00 89.69 319 ALA A O 1
ATOM 2475 N N . VAL A 1 320 ? -10.493 -3.739 8.496 1.00 88.00 320 VAL A N 1
ATOM 2476 C CA . VAL A 1 320 ? -9.144 -3.227 8.265 1.00 88.00 320 VAL A CA 1
ATO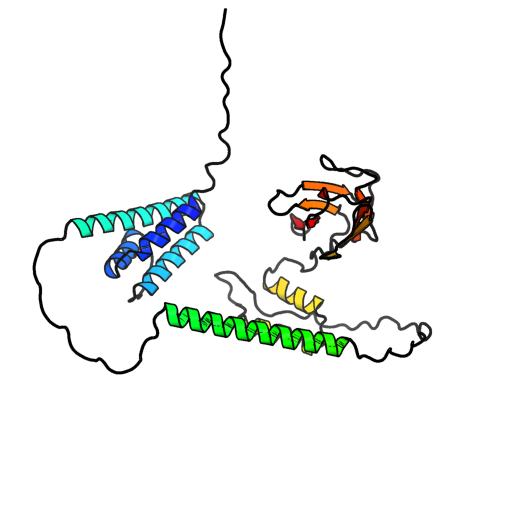M 2477 C C . VAL A 1 320 ? -9.227 -1.710 8.141 1.00 88.00 320 VAL A C 1
ATOM 2479 O O . VAL A 1 320 ? -10.099 -1.185 7.447 1.00 88.00 320 VAL A O 1
ATOM 2482 N N . TYR A 1 321 ? -8.342 -1.005 8.836 1.00 90.19 321 TYR A N 1
ATOM 2483 C CA . TYR A 1 321 ? -8.212 0.441 8.720 1.00 90.19 321 TYR A CA 1
ATOM 2484 C C . TYR A 1 321 ? -6.899 0.765 8.036 1.00 90.19 321 TYR A C 1
ATOM 2486 O O . TYR A 1 321 ? -5.878 0.147 8.333 1.00 90.19 321 TYR A O 1
ATOM 2494 N N . TYR A 1 322 ? -6.945 1.747 7.150 1.00 87.31 322 TYR A N 1
ATOM 2495 C CA . TYR A 1 322 ? -5.804 2.179 6.360 1.00 87.31 322 TYR A CA 1
ATOM 2496 C C . TYR A 1 322 ? -5.631 3.675 6.524 1.00 87.31 322 TYR A C 1
ATOM 2498 O O . TYR A 1 322 ? -6.621 4.420 6.505 1.00 87.31 322 TYR A O 1
ATOM 2506 N N . CYS A 1 323 ? -4.387 4.115 6.644 1.00 91.00 323 CYS A N 1
ATOM 2507 C CA . CYS A 1 323 ? -4.054 5.518 6.570 1.00 91.00 323 CYS A CA 1
ATOM 2508 C C . CYS A 1 323 ? -3.355 5.841 5.252 1.00 91.00 323 CYS A C 1
ATOM 2510 O O . CYS A 1 323 ? -2.664 5.010 4.663 1.00 91.00 323 CYS A O 1
ATOM 2512 N N . GLY A 1 324 ? -3.560 7.065 4.779 1.00 89.94 324 GLY A N 1
ATOM 2513 C CA . GLY A 1 324 ? -2.974 7.538 3.538 1.00 89.94 324 GLY A CA 1
ATOM 2514 C C . GLY A 1 324 ? -2.671 9.026 3.551 1.00 89.94 324 GLY A C 1
ATOM 2515 O O . GLY A 1 324 ? -3.150 9.779 4.401 1.00 89.94 324 GLY A O 1
ATOM 2516 N N . THR A 1 325 ? -1.869 9.451 2.586 1.00 89.12 325 THR A N 1
ATOM 2517 C CA . THR A 1 325 ? -1.497 10.846 2.350 1.00 89.12 325 THR A CA 1
ATOM 2518 C C . THR A 1 325 ? -1.201 11.072 0.868 1.00 89.12 325 THR A C 1
ATOM 2520 O O . THR A 1 325 ? -1.060 10.128 0.095 1.00 89.12 325 THR A O 1
ATOM 2523 N N . TRP A 1 326 ? -1.115 12.336 0.463 1.00 82.88 326 TRP A N 1
ATOM 2524 C CA . TRP A 1 326 ? -0.652 12.715 -0.870 1.00 82.88 326 TRP A CA 1
ATOM 2525 C C . TRP A 1 326 ? 0.838 13.046 -0.819 1.00 82.88 326 TRP A C 1
ATOM 2527 O O . TRP A 1 326 ? 1.219 14.026 -0.170 1.00 82.88 326 TRP A O 1
ATOM 2537 N N . ASP A 1 327 ? 1.668 12.275 -1.518 1.00 80.56 327 ASP A N 1
ATOM 2538 C CA . ASP A 1 327 ? 3.088 12.574 -1.668 1.00 80.56 327 ASP A CA 1
ATOM 2539 C C . ASP A 1 327 ? 3.292 13.553 -2.829 1.00 80.56 327 ASP A C 1
ATOM 2541 O O . ASP A 1 327 ? 3.140 13.227 -4.003 1.00 80.56 327 ASP A O 1
ATOM 2545 N N . THR A 1 328 ? 3.666 14.787 -2.500 1.00 69.94 328 THR A N 1
ATOM 2546 C CA . THR A 1 328 ? 3.969 15.814 -3.504 1.00 69.94 328 THR A CA 1
ATOM 2547 C C . THR A 1 328 ? 5.218 15.541 -4.319 1.00 69.94 328 THR A C 1
ATOM 2549 O O . THR A 1 328 ? 5.333 16.088 -5.410 1.00 69.94 328 THR A O 1
ATOM 2552 N N . SER A 1 329 ? 6.170 14.779 -3.780 1.00 69.06 329 SER A N 1
ATOM 2553 C CA . SER A 1 329 ? 7.423 14.488 -4.474 1.00 69.06 329 SER A CA 1
ATOM 2554 C C . SER A 1 329 ? 7.203 13.502 -5.621 1.00 69.06 329 SER A C 1
ATOM 2556 O O . SER A 1 329 ? 7.754 13.702 -6.700 1.00 69.06 329 SER A O 1
ATOM 2558 N N . ALA A 1 330 ? 6.325 12.518 -5.414 1.00 69.06 330 ALA A N 1
ATOM 2559 C CA . ALA A 1 330 ? 5.895 11.559 -6.428 1.00 69.06 330 ALA A CA 1
ATOM 2560 C C . ALA A 1 330 ? 4.661 12.025 -7.225 1.00 69.06 330 ALA A C 1
ATOM 2562 O O . ALA A 1 330 ? 4.417 11.533 -8.317 1.00 69.06 330 ALA A O 1
ATOM 2563 N N . SER A 1 331 ? 3.906 13.006 -6.715 1.00 73.19 331 SER A N 1
ATOM 2564 C CA . SER A 1 331 ? 2.580 13.384 -7.234 1.00 73.19 331 SER A CA 1
ATOM 2565 C C . SER A 1 331 ? 1.587 12.215 -7.243 1.00 73.19 331 SER A C 1
ATOM 2567 O O . SER A 1 331 ? 0.824 12.050 -8.192 1.00 73.19 331 SER A O 1
ATOM 2569 N N . GLU A 1 332 ? 1.583 11.431 -6.163 1.00 75.56 332 GLU A N 1
ATOM 2570 C CA . GLU A 1 332 ? 0.778 10.213 -6.024 1.00 75.56 332 GLU A CA 1
ATOM 2571 C C . GLU A 1 332 ? 0.142 10.085 -4.628 1.00 75.56 332 GLU A C 1
ATOM 2573 O O . GLU A 1 332 ? 0.585 10.691 -3.646 1.00 75.56 332 GLU A O 1
ATOM 2578 N N . TRP A 1 333 ? -0.922 9.278 -4.535 1.00 77.50 333 TRP A N 1
ATOM 2579 C CA . TRP A 1 333 ? -1.504 8.859 -3.257 1.00 77.50 333 TRP A CA 1
ATOM 2580 C C . TRP A 1 333 ? -0.719 7.680 -2.693 1.00 77.50 333 TRP A C 1
ATOM 2582 O O . TRP A 1 333 ? -0.542 6.674 -3.373 1.00 77.50 333 TRP A O 1
ATOM 2592 N N . VAL A 1 334 ? -0.317 7.783 -1.429 1.00 78.81 334 VAL A N 1
ATOM 2593 C CA . VAL A 1 334 ? 0.379 6.714 -0.710 1.00 78.81 334 VAL A CA 1
ATOM 2594 C C . VAL A 1 334 ? -0.481 6.276 0.466 1.00 78.81 334 VAL A C 1
ATOM 2596 O O . VAL A 1 334 ? -0.932 7.111 1.253 1.00 78.81 334 VAL A O 1
ATOM 2599 N N . SER A 1 335 ? -0.704 4.972 0.592 1.00 79.62 335 SER A N 1
ATOM 2600 C CA . SER A 1 335 ? -1.408 4.338 1.710 1.00 79.62 335 SER A CA 1
ATOM 2601 C C . SER A 1 335 ? -0.717 3.037 2.095 1.00 79.62 335 SER A C 1
ATOM 2603 O O . SER A 1 335 ? -0.057 2.427 1.253 1.00 79.62 335 SER A O 1
ATOM 2605 N N . GLN A 1 336 ? -0.893 2.604 3.342 1.00 67.00 336 GLN A N 1
ATOM 2606 C CA . GLN A 1 336 ? -0.574 1.233 3.753 1.00 67.00 336 GLN A CA 1
ATOM 2607 C C . GLN A 1 336 ? -1.829 0.383 3.780 1.00 67.00 336 GLN A C 1
ATOM 2609 O O . GLN A 1 336 ? -2.881 0.973 4.105 1.00 67.00 336 GLN A O 1
#

Secondary structure (DSSP, 8-state):
--------------SSSHHHHHHHHHHHHHTTS-HHHHHHHHHHTT---TT--SHHHHHHHHHHHHHHHHHHS-HHHHHHHHHHHHHHHHHHHHHHHS----------------S-----HHHHHHHHHHHHHHHHHHHHHHHHHHHHHTT-PPPPP--PPP----PPP----PPPP---SBS--TT-SSBPPHHHHHHHHHHHHHTT--HHHHHHHHHHHHSTT--TT---EEE-S-----TT--EEEEEE-TT--SS-EEEEEE-TTSPPEEEEEE-TT-S--EEPTT--TTTEEEEESSSSEEEEEE-S--GGG-SEEEEEEEETTTTEEEE-

Radius of gyration: 31.26 Å; chains: 1; bounding box: 88×76×85 Å

Organism: NCBI:txid433684

Sequence (336 aa):
MTTGARSFGGAAASDMQDLEELADTVSRRLWLLQLDQLKEVCVLAKISCGNATTRRALISRITESLDSTISTEEEDVALYFLKNILKSVEQIKEIDEDTETDENAENTEQDIQQTATEMSLAEKYSQLQKNSQALQDEVRRLSERVNSASLNLPSAPQVVPPAAVNRLPEVTIRKDFKICGQIGERGQKDRLSYTNLMHQIDRGLSRGHSEDEVVEAVVKSISPGVSAVTVLTQKPTVVSLSRGESVTMDCNLGTVTNRAALWYKQVPGGVPQFVLYWYHGSSYVKYGSGFSSPRFTSTHQSTSDYRLMINNLEEGDSAVYYCGTWDTSASEWVSQ

pLDDT: mean 71.71, std 19.56, range [25.86, 96.94]

InterPro domains:
  IPR003599 Immunoglobulin domain subtype [SM00409] (236-335)
  IPR007110 Immunoglobulin-like domain [PS50835] (224-335)
  IPR013106 Immunoglobulin V-set domain [PF07686] (234-330)
  IPR013106 Immunoglobulin V-set domain [SM00406] (246-325)
  IPR013783 Immunoglobulin-like fold [G3DSA:2.60.40.10] (228-336)
  IPR036179 Immunoglobulin-like domain superfamily [SSF48726] (231-330)
  IPR051117 T cell receptor gamma variable/constant region [PTHR19256] (230-329)